Protein AF-0000000070924588 (afdb_homodimer)

Solvent-accessible surface area (backbone atoms only — not comparable to full-atom values): 11922 Å² total; per-residue (Å²): 131,83,70,56,48,66,56,50,22,50,53,30,42,46,58,14,38,54,34,42,48,45,33,59,49,49,54,69,80,45,72,82,54,54,66,68,55,49,30,51,53,20,44,56,41,34,46,60,15,31,66,25,36,40,56,19,46,58,58,25,46,82,84,36,52,70,66,56,52,52,41,50,50,49,53,45,46,51,55,53,42,52,55,44,32,34,72,72,70,65,53,64,78,48,75,45,44,51,52,12,49,52,31,31,49,51,10,41,51,45,46,62,58,59,86,114,131,83,68,55,48,68,57,50,22,50,54,29,41,46,57,15,38,54,34,41,48,45,32,60,49,50,53,69,78,44,72,81,53,55,66,68,56,47,31,51,54,20,43,56,40,34,47,61,15,32,68,27,36,40,56,20,46,58,57,25,47,81,83,37,53,70,66,54,51,52,40,51,50,50,53,45,46,51,54,54,42,52,56,44,32,32,72,71,71,64,51,63,79,48,75,44,43,51,52,13,48,50,30,30,48,50,11,42,50,46,46,62,59,59,84,112

Organism: Rhodobacter capsulatus (strain ATCC BAA-309 / NBRC 16581 / SB1003) (NCBI:txid272942)

InterPro domains:
  IPR007437 Protein of unknown function DUF486 [PF04342] (9-112)
  IPR007437 Protein of unknown function DUF486 [PIRSF021239] (6-114)
  IPR007437 Protein of unknown function DUF486 [PTHR38482] (6-113)
  IPR037185 Multidrug transporter EmrE superfamily [SSF103481] (18-114)

Radius of gyration: 16.89 Å; Cα contacts (8 Å, |Δi|>4): 305; chains: 2; bounding box: 34×48×48 Å

Foldseek 3Di:
DPPDLLVLLLVLLLVLLLLLLCLVCVCVVVVVDDPVVSPVVSVVSNVSSCVRNVVSCVSCDPVDPPVLSVLSSVLSNLVSNQVCCCPRVVDHDDPVSVVVSVVSVVVSCVVPPPPD/DPPDLLVLLLVLLLVLLLLLLCLVCVCVVVVVDDPVVSPVVSVVSNVSSCVRNVVSCVSCDPVDPPVLSVLSSVLSNLVSNQVCCCPRVVDHDDPVSVVVSVVSVVVSCVVPPPPD

Sequence (232 aa):
MTLPAPLVTFLLLTASNVFMTFAWYGHLRFKSAPMLVAIGISWGIAFFEYCLMVPANRIGYGTMSAAQLKVMQEVISLTVFVGFNTWWLGEPPTWRTLGGFALIIAGAALIFSNKGMTLPAPLVTFLLLTASNVFMTFAWYGHLRFKSAPMLVAIGISWGIAFFEYCLMVPANRIGYGTMSAAQLKVMQEVISLTVFVGFNTWWLGEPPTWRTLGGFALIIAGAALIFSNKG

Nearest PDB structures (foldseek):
  7szt-assembly1_B  TM=6.730E-01  e=1.517E-01  Clostridiales bacterium oral taxon 876
  8tgy-assembly1_A  TM=6.942E-01  e=1.178E-01  Clostridia bacterium
  8vxu-assembly1_A  TM=6.688E-01  e=2.275E-01  Clostridia bacterium
  8vxu-assembly2_D  TM=6.762E-01  e=3.588E-01  Clostridia bacterium
  7ssu-assembly1_B  TM=7.045E-01  e=1.272E+00  Escherichia coli K-12

Secondary structure (DSSP, 8-state):
----HHHHHHHHHHHHHHHHHHHHHGGGG-TTS-HHHHHHHHHHHHHHHHHHHHHHHHHHBTTB-HHHHHHHHHHHHHHHHHHHIIIII--PPPHHHHHHHHHHHHHHHHHHGGG-/----HHHHHHHHHHHHHHHHHHHHHGGGG-TTS-HHHHHHHHHHHHHHHHHHHHHHHHHHBTTB-HHHHHHHHHHHHHHHHHHHIIIII--PPPHHHHHHHHH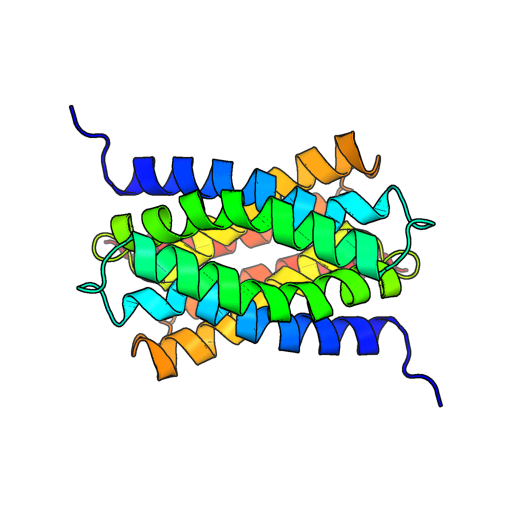HHHHHHHHHGGG-

Structure (mmCIF, N/CA/C/O backbone):
data_AF-0000000070924588-model_v1
#
loop_
_entity.id
_entity.type
_entity.pdbx_description
1 polymer 'DMT family protein'
#
loop_
_atom_site.group_PDB
_atom_site.id
_atom_site.type_symbol
_atom_site.label_atom_id
_atom_site.label_alt_id
_atom_site.label_comp_id
_atom_site.label_asym_id
_atom_site.label_entity_id
_atom_site.label_seq_id
_atom_site.pdbx_PDB_ins_code
_atom_site.Cartn_x
_atom_site.Cartn_y
_atom_site.Cartn_z
_atom_site.occupancy
_atom_site.B_iso_or_equiv
_atom_site.auth_seq_id
_atom_site.auth_comp_id
_atom_site.auth_asym_id
_atom_site.auth_atom_id
_atom_site.pdbx_PDB_model_num
ATOM 1 N N . MET A 1 1 ? 9.953 13.242 26.375 1 48.03 1 MET A N 1
ATOM 2 C CA . MET A 1 1 ? 10.195 13.922 25.109 1 48.03 1 MET A CA 1
ATOM 3 C C . MET A 1 1 ? 9.375 13.289 23.984 1 48.03 1 MET A C 1
ATOM 5 O O . MET A 1 1 ? 9.484 12.086 23.75 1 48.03 1 MET A O 1
ATOM 9 N N . THR A 1 2 ? 8.227 13.891 23.609 1 76.44 2 THR A N 1
ATOM 10 C CA . THR A 1 2 ? 7.277 13.359 22.641 1 76.44 2 THR A CA 1
ATOM 11 C C . THR A 1 2 ? 7.93 13.211 21.266 1 76.44 2 THR A C 1
ATOM 13 O O . THR A 1 2 ? 8.648 14.109 20.812 1 76.44 2 THR A O 1
ATOM 16 N N . LEU A 1 3 ? 8.234 12.047 20.844 1 86.56 3 LEU A N 1
ATOM 17 C CA . LEU A 1 3 ? 8.852 11.773 19.547 1 86.56 3 LEU A CA 1
ATOM 18 C C . LEU A 1 3 ? 8.297 12.703 18.469 1 86.56 3 LEU A C 1
ATOM 20 O O . LEU A 1 3 ? 7.105 13.023 18.484 1 86.56 3 LEU A O 1
ATOM 24 N N . PRO A 1 4 ? 9.312 13.227 17.688 1 92.88 4 PRO A N 1
ATOM 25 C CA . PRO A 1 4 ? 8.812 14.062 16.594 1 92.88 4 PRO A CA 1
ATOM 26 C C . PRO A 1 4 ? 7.77 13.352 15.742 1 92.88 4 PRO A C 1
ATOM 28 O O . PRO A 1 4 ? 7.836 12.125 15.562 1 92.88 4 PRO A O 1
ATOM 31 N N . ALA A 1 5 ? 6.855 14.031 15.234 1 92.88 5 ALA A N 1
ATOM 32 C CA . ALA A 1 5 ? 5.707 13.508 14.508 1 92.88 5 ALA A CA 1
ATOM 33 C C . ALA A 1 5 ? 6.156 12.617 13.352 1 92.88 5 ALA A C 1
ATOM 35 O O . ALA A 1 5 ? 5.617 11.523 13.164 1 92.88 5 ALA A O 1
ATOM 36 N N . PRO A 1 6 ? 7.199 13.031 12.547 1 91.81 6 PRO A N 1
ATOM 37 C CA . PRO A 1 6 ? 7.602 12.172 11.438 1 91.81 6 PRO A CA 1
ATOM 38 C C . PRO A 1 6 ? 8.133 10.812 11.898 1 91.81 6 PRO A C 1
ATOM 40 O O . PRO A 1 6 ? 7.922 9.805 11.227 1 91.81 6 PRO A O 1
ATOM 43 N N . LEU A 1 7 ? 8.75 10.82 12.977 1 93.88 7 LEU A N 1
ATOM 44 C CA . LEU A 1 7 ? 9.289 9.57 13.492 1 93.88 7 LEU A CA 1
ATOM 45 C C . LEU A 1 7 ? 8.172 8.664 14 1 93.88 7 LEU A C 1
ATOM 47 O O . LEU A 1 7 ? 8.172 7.461 13.742 1 93.88 7 LEU A O 1
ATOM 51 N N . VAL A 1 8 ? 7.273 9.219 14.727 1 96.5 8 VAL A N 1
ATOM 52 C CA . VAL A 1 8 ? 6.125 8.453 15.211 1 96.5 8 VAL A CA 1
ATOM 53 C C . VAL A 1 8 ? 5.34 7.895 14.031 1 96.5 8 VAL A C 1
ATOM 55 O O . VAL A 1 8 ? 4.938 6.73 14.039 1 96.5 8 VAL A O 1
ATOM 58 N N . THR A 1 9 ? 5.145 8.719 13.016 1 97.38 9 THR A N 1
ATOM 59 C CA . THR A 1 9 ? 4.441 8.297 11.812 1 97.38 9 THR A CA 1
ATOM 60 C C . THR A 1 9 ? 5.156 7.133 11.141 1 97.38 9 THR A C 1
ATOM 62 O O . THR A 1 9 ? 4.527 6.137 10.781 1 97.38 9 THR A O 1
ATOM 65 N N . PHE A 1 10 ? 6.453 7.262 11.086 1 96.12 10 PHE A N 1
ATOM 66 C CA . PHE A 1 10 ? 7.258 6.227 10.453 1 96.12 10 PHE A CA 1
ATOM 67 C C . PHE A 1 10 ? 7.113 4.902 11.195 1 96.12 10 PHE A C 1
ATOM 69 O O . PHE A 1 10 ? 6.926 3.854 10.578 1 96.12 10 PHE A O 1
ATOM 76 N N . LEU A 1 11 ? 7.18 4.969 12.43 1 97.81 11 LEU A N 1
ATOM 77 C CA . LEU A 1 11 ? 7.125 3.762 13.25 1 97.81 11 LEU A CA 1
ATOM 78 C C . LEU A 1 11 ? 5.738 3.125 13.188 1 97.81 11 LEU A C 1
ATOM 80 O O . LEU A 1 11 ? 5.617 1.907 13.039 1 97.81 11 LEU A O 1
ATOM 84 N N . LEU A 1 12 ? 4.695 3.938 13.25 1 98.5 12 LEU A N 1
ATOM 85 C CA . LEU A 1 12 ? 3.326 3.432 13.172 1 98.5 12 LEU A CA 1
ATOM 86 C C . LEU A 1 12 ? 3.039 2.84 11.797 1 98.5 12 LEU A C 1
ATOM 88 O O . LEU A 1 12 ? 2.428 1.775 11.695 1 98.5 12 LEU A O 1
ATOM 92 N N . LEU A 1 13 ? 3.498 3.502 10.75 1 98.12 13 LEU A N 1
ATOM 93 C CA . LEU A 1 13 ? 3.289 2.998 9.398 1 98.12 13 LEU A CA 1
ATOM 94 C C . LEU A 1 13 ? 4.023 1.677 9.188 1 98.12 13 LEU A C 1
ATOM 96 O O . LEU A 1 13 ? 3.52 0.784 8.508 1 98.12 13 LEU A O 1
ATOM 100 N N . THR A 1 14 ? 5.195 1.597 9.789 1 97.94 14 THR A N 1
ATOM 101 C CA . THR A 1 14 ? 5.961 0.362 9.656 1 97.94 14 THR A CA 1
ATOM 102 C C . THR A 1 14 ? 5.227 -0.803 10.32 1 97.94 14 THR A C 1
ATOM 104 O O . THR A 1 14 ? 5.043 -1.855 9.703 1 97.94 14 THR A O 1
ATOM 107 N N . ALA A 1 15 ? 4.836 -0.582 11.547 1 98.5 15 ALA A N 1
ATOM 108 C CA . ALA A 1 15 ? 4.094 -1.623 12.25 1 98.5 15 ALA A CA 1
ATOM 109 C C . ALA A 1 15 ? 2.795 -1.956 11.516 1 98.5 15 ALA A C 1
ATOM 111 O O . ALA A 1 15 ? 2.439 -3.129 11.375 1 98.5 15 ALA A O 1
ATOM 112 N N . SER A 1 16 ? 2.062 -0.926 11.023 1 98.75 16 SER A N 1
ATOM 113 C CA . SER A 1 16 ? 0.827 -1.108 10.273 1 98.75 16 SER A CA 1
ATOM 114 C C . SER A 1 16 ? 1.068 -1.921 9.008 1 98.75 16 SER A C 1
ATOM 116 O O . SER A 1 16 ? 0.254 -2.771 8.641 1 98.75 16 SER A O 1
ATOM 118 N N . ASN A 1 17 ? 2.166 -1.667 8.398 1 98.5 17 ASN A N 1
ATOM 119 C CA . ASN A 1 17 ? 2.477 -2.318 7.129 1 98.5 17 ASN A CA 1
ATOM 120 C C . ASN A 1 17 ? 2.748 -3.809 7.316 1 98.5 17 ASN A C 1
ATOM 122 O O . ASN A 1 17 ? 2.479 -4.609 6.422 1 98.5 17 ASN A O 1
ATOM 126 N N . VAL A 1 18 ? 3.305 -4.18 8.43 1 98.31 18 VAL A N 1
ATOM 127 C CA . VAL A 1 18 ? 3.5 -5.598 8.711 1 98.31 18 VAL A CA 1
ATOM 128 C C . VAL A 1 18 ? 2.154 -6.316 8.703 1 98.31 18 VAL A C 1
ATOM 130 O O . VAL A 1 18 ? 1.998 -7.344 8.039 1 98.31 18 VAL A O 1
ATOM 133 N N . PHE A 1 19 ? 1.162 -5.773 9.367 1 98.56 19 PHE A N 1
ATOM 134 C CA . PHE A 1 19 ? -0.179 -6.344 9.367 1 98.56 19 PHE A CA 1
ATOM 135 C C . PHE A 1 19 ? -0.775 -6.328 7.965 1 98.56 19 PHE A C 1
ATOM 137 O O . PHE A 1 19 ? -1.403 -7.305 7.539 1 98.56 19 PHE A O 1
ATOM 144 N N . MET A 1 20 ? -0.552 -5.223 7.25 1 98.5 20 MET A N 1
ATOM 145 C CA . MET A 1 20 ? -1.082 -5.09 5.898 1 98.5 20 MET A CA 1
ATOM 146 C C . MET A 1 20 ? -0.523 -6.172 4.984 1 98.5 20 MET A C 1
ATOM 148 O O . MET A 1 20 ? -1.267 -6.789 4.219 1 98.5 20 MET A O 1
ATOM 152 N N . THR A 1 21 ? 0.747 -6.379 5.098 1 98.19 21 THR A N 1
ATOM 153 C CA . THR A 1 21 ? 1.409 -7.34 4.219 1 98.19 21 THR A CA 1
ATOM 154 C C . THR A 1 21 ? 0.908 -8.75 4.488 1 98.19 21 THR A C 1
ATOM 156 O O . THR A 1 21 ? 0.617 -9.5 3.555 1 98.19 21 THR A O 1
ATOM 159 N N . PHE A 1 22 ? 0.757 -9.078 5.762 1 98.12 22 PHE A N 1
ATOM 160 C CA . PHE A 1 22 ? 0.225 -10.398 6.086 1 98.12 22 PHE A CA 1
ATOM 161 C C . PHE A 1 22 ? -1.229 -10.516 5.645 1 98.12 22 PHE A C 1
ATOM 163 O O . PHE A 1 22 ? -1.658 -11.578 5.195 1 98.12 22 PHE A O 1
ATOM 170 N N . ALA A 1 23 ? -1.924 -9.461 5.758 1 98.19 23 ALA A N 1
ATOM 171 C CA . ALA A 1 23 ? -3.324 -9.484 5.34 1 98.19 23 ALA A CA 1
ATOM 172 C C . ALA A 1 23 ? -3.443 -9.633 3.828 1 98.19 23 ALA A C 1
ATOM 174 O O . ALA A 1 23 ? -4.328 -10.336 3.334 1 98.19 23 ALA A O 1
ATOM 175 N N . TRP A 1 24 ? -2.584 -8.961 3.092 1 98 24 TRP A N 1
ATOM 176 C CA . TRP A 1 24 ? -2.662 -8.945 1.635 1 98 24 TRP A CA 1
ATOM 177 C C . TRP A 1 24 ? -2.096 -10.227 1.044 1 98 24 TRP A C 1
ATOM 179 O O . TRP A 1 24 ? -2.605 -10.734 0.041 1 98 24 TRP A O 1
ATOM 189 N N . TYR A 1 25 ? -1.071 -10.789 1.692 1 97.12 25 TYR A N 1
ATOM 190 C CA . TYR A 1 25 ? -0.305 -11.797 0.969 1 97.12 25 TYR A CA 1
ATOM 191 C C . TYR A 1 25 ? -0.149 -13.062 1.802 1 97.12 25 TYR A C 1
ATOM 193 O O . TYR A 1 25 ? 0.255 -14.109 1.284 1 97.12 25 TYR A O 1
ATOM 201 N N . GLY A 1 26 ? -0.425 -13.016 3.062 1 96.5 26 GLY A N 1
ATOM 202 C CA . GLY A 1 26 ? -0.194 -14.148 3.936 1 96.5 26 GLY A CA 1
ATOM 203 C C . GLY A 1 26 ? -0.935 -15.398 3.498 1 96.5 26 GLY A C 1
ATOM 204 O O . GLY A 1 26 ? -0.411 -16.516 3.611 1 96.5 26 GLY A O 1
ATOM 205 N N . HIS A 1 27 ? -2.102 -15.242 2.945 1 96.06 27 HIS A N 1
ATOM 206 C CA . HIS A 1 27 ? -2.961 -16.359 2.551 1 96.06 27 HIS A CA 1
ATOM 207 C C . HIS A 1 27 ? -2.42 -17.047 1.31 1 96.06 27 HIS A C 1
ATOM 209 O O . HIS A 1 27 ? -2.865 -18.156 0.968 1 96.06 27 HIS A O 1
ATOM 215 N N . LEU A 1 28 ? -1.454 -16.5 0.63 1 95.12 28 LEU A N 1
ATOM 216 C CA . LEU A 1 28 ? -0.904 -17.094 -0.579 1 95.12 28 LEU A CA 1
ATOM 217 C C . LEU A 1 28 ? -0.125 -18.375 -0.248 1 95.12 28 LEU A C 1
ATOM 219 O O . LEU A 1 28 ? 0.131 -19.188 -1.129 1 95.12 28 LEU A O 1
ATOM 223 N N . ARG A 1 29 ? 0.199 -18.453 1.004 1 93.75 29 ARG A N 1
ATOM 224 C CA . ARG A 1 29 ? 0.858 -19.672 1.441 1 93.75 29 ARG A CA 1
ATOM 225 C C . ARG A 1 29 ? -0.15 -20.812 1.613 1 93.75 29 ARG A C 1
ATOM 227 O O . ARG A 1 29 ? 0.228 -21.984 1.67 1 93.75 29 ARG A O 1
ATOM 234 N N . PHE A 1 30 ? -1.409 -20.5 1.76 1 91.69 30 PHE A N 1
ATOM 235 C CA . PHE A 1 30 ? -2.484 -21.453 1.962 1 91.69 30 PHE A CA 1
ATOM 236 C C . PHE A 1 30 ? -3.5 -21.375 0.828 1 91.69 30 PHE A C 1
ATOM 238 O O . PHE A 1 30 ? -4.684 -21.141 1.064 1 91.69 30 PHE A O 1
ATOM 245 N N . LYS A 1 31 ? -3.113 -21.734 -0.279 1 85.5 31 LYS A N 1
ATOM 246 C CA . LYS A 1 31 ? -3.902 -21.547 -1.494 1 85.5 31 LYS A CA 1
ATOM 247 C C . LYS A 1 31 ? -5.148 -22.438 -1.477 1 85.5 31 LYS A C 1
ATOM 249 O O . LYS A 1 31 ? -6.129 -22.141 -2.164 1 85.5 31 LYS A O 1
ATOM 254 N N . SER A 1 32 ? -5.098 -23.406 -0.674 1 91.5 32 SER A N 1
ATOM 255 C CA . SER A 1 32 ? -6.23 -24.312 -0.638 1 91.5 32 SER A CA 1
ATOM 256 C C . SER A 1 32 ? -7.332 -23.797 0.281 1 91.5 32 SER A C 1
ATOM 258 O O . SER A 1 32 ? -8.461 -24.297 0.245 1 91.5 32 SER A O 1
ATOM 260 N N . ALA A 1 33 ? -6.988 -22.844 1.096 1 93.31 33 ALA A N 1
ATOM 261 C CA . ALA A 1 33 ? -8 -22.266 1.982 1 93.31 33 ALA A CA 1
ATOM 262 C C . ALA A 1 33 ? -9.117 -21.594 1.186 1 93.31 33 ALA A C 1
ATOM 264 O O . ALA A 1 33 ? -8.852 -20.938 0.184 1 93.31 33 ALA A O 1
ATOM 265 N N . PRO A 1 34 ? -10.297 -21.828 1.666 1 97.19 34 PRO A N 1
ATOM 266 C CA . PRO A 1 34 ? -11.414 -21.203 0.957 1 97.19 34 PRO A CA 1
ATOM 267 C C . PRO A 1 34 ? -11.281 -19.688 0.865 1 97.19 34 PRO A C 1
ATOM 269 O O . PRO A 1 34 ? -10.812 -19.047 1.811 1 97.19 34 PRO A O 1
ATOM 272 N N . MET A 1 35 ? -11.68 -19.156 -0.213 1 97.25 35 MET A N 1
ATOM 273 C CA . MET A 1 35 ? -11.547 -17.734 -0.513 1 97.25 35 MET A CA 1
ATOM 274 C C . MET A 1 35 ? -12.203 -16.891 0.572 1 97.25 35 MET A C 1
ATOM 276 O O . MET A 1 35 ? -11.625 -15.906 1.039 1 97.25 35 MET A O 1
ATOM 280 N N . LEU A 1 36 ? -13.398 -17.297 1.036 1 97.44 36 LEU A N 1
ATOM 281 C CA . LEU A 1 36 ? -14.141 -16.531 2.023 1 97.44 36 LEU A CA 1
ATOM 282 C C . LEU A 1 36 ? -13.406 -16.5 3.359 1 97.44 36 LEU A C 1
ATOM 284 O O . LEU A 1 36 ? -13.453 -15.484 4.07 1 97.44 36 LEU A O 1
ATOM 288 N N . VAL A 1 37 ? -12.766 -17.578 3.652 1 97.62 37 VAL A N 1
ATOM 289 C CA . VAL A 1 37 ? -11.984 -17.641 4.883 1 97.62 37 VAL A CA 1
ATOM 290 C C . VAL A 1 37 ? -10.773 -16.719 4.781 1 97.62 37 VAL A C 1
ATOM 292 O O . VAL A 1 37 ? -10.461 -15.984 5.723 1 97.62 37 VAL A O 1
ATOM 295 N N . ALA A 1 38 ? -10.148 -16.734 3.639 1 97.69 38 ALA A N 1
ATOM 296 C CA . ALA A 1 38 ? -9 -15.867 3.42 1 97.69 38 ALA A CA 1
ATOM 297 C C . ALA A 1 38 ? -9.398 -14.398 3.523 1 97.69 38 ALA A C 1
ATOM 299 O O . ALA A 1 38 ? -8.695 -13.602 4.148 1 97.69 38 ALA A O 1
ATOM 300 N N . ILE A 1 39 ? -10.5 -14.102 2.947 1 98.38 39 ILE A N 1
ATOM 301 C CA . ILE A 1 39 ? -10.992 -12.727 2.986 1 98.38 39 ILE A CA 1
ATOM 302 C C . ILE A 1 39 ? -11.297 -12.328 4.426 1 98.38 39 ILE A C 1
ATOM 304 O O . ILE A 1 39 ? -10.883 -11.258 4.883 1 98.38 39 ILE A O 1
ATOM 308 N N . GLY A 1 40 ? -12.008 -13.195 5.148 1 98.31 40 GLY A N 1
ATOM 309 C CA . GLY A 1 40 ? -12.367 -12.914 6.531 1 98.31 40 GLY A CA 1
ATOM 310 C C . GLY A 1 40 ? -11.156 -12.734 7.434 1 98.31 40 GLY 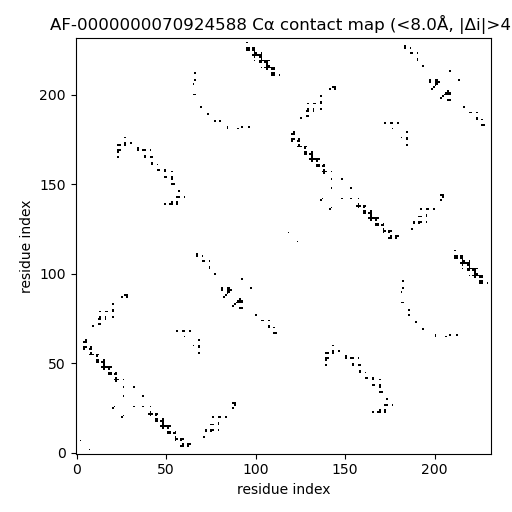A C 1
ATOM 311 O O . GLY A 1 40 ? -11.094 -11.789 8.219 1 98.31 40 GLY A O 1
ATOM 312 N N . ILE A 1 41 ? -10.227 -13.641 7.348 1 97.94 41 ILE A N 1
ATOM 313 C CA . ILE A 1 41 ? -9.023 -13.57 8.172 1 97.94 41 ILE A CA 1
ATOM 314 C C . ILE A 1 41 ? -8.227 -12.32 7.812 1 97.94 41 ILE A C 1
ATOM 316 O O . ILE A 1 41 ? -7.758 -11.602 8.695 1 97.94 41 ILE A O 1
ATOM 320 N N . SER A 1 42 ? -8.102 -12.031 6.52 1 98.62 42 SER A N 1
ATOM 321 C CA . SER A 1 42 ? -7.367 -10.852 6.062 1 98.62 42 SER A CA 1
ATOM 322 C C . SER A 1 42 ? -8.008 -9.57 6.574 1 98.62 42 SER A C 1
ATOM 324 O O . SER A 1 42 ? -7.312 -8.688 7.09 1 98.62 42 SER A O 1
ATOM 326 N N . TRP A 1 43 ? -9.273 -9.531 6.465 1 98.44 43 TRP A N 1
ATOM 327 C CA . TRP A 1 43 ? -9.992 -8.359 6.953 1 98.44 43 TRP A CA 1
ATOM 328 C C . TRP A 1 43 ? -9.867 -8.234 8.469 1 98.44 43 TRP A C 1
ATOM 330 O O . TRP A 1 43 ? -9.766 -7.129 9 1 98.44 43 TRP A O 1
ATOM 340 N N . GLY A 1 44 ? -9.914 -9.414 9.148 1 98.5 44 GLY A N 1
ATOM 341 C CA . GLY A 1 44 ? -9.688 -9.391 10.586 1 98.5 44 GLY A CA 1
ATOM 342 C C . GLY A 1 44 ? -8.328 -8.836 10.961 1 98.5 44 GLY A C 1
ATOM 343 O O . GLY A 1 44 ? -8.219 -8 11.867 1 98.5 44 GLY A O 1
ATOM 344 N N . ILE A 1 45 ? -7.309 -9.227 10.258 1 98.5 45 ILE A N 1
ATOM 345 C CA . ILE A 1 45 ? -5.949 -8.75 10.484 1 98.5 45 ILE A CA 1
ATOM 346 C C . ILE A 1 45 ? -5.867 -7.254 10.18 1 98.5 45 ILE A C 1
ATOM 348 O O . ILE A 1 45 ? -5.156 -6.512 10.859 1 98.5 45 ILE A O 1
ATOM 352 N N . ALA A 1 46 ? -6.633 -6.82 9.211 1 98.25 46 ALA A N 1
ATOM 353 C CA . ALA A 1 46 ? -6.613 -5.426 8.773 1 98.25 46 ALA A CA 1
ATOM 354 C C . ALA A 1 46 ? -7.102 -4.496 9.883 1 98.25 46 ALA A C 1
ATOM 356 O O . ALA A 1 46 ? -6.824 -3.295 9.859 1 98.25 46 ALA A O 1
ATOM 357 N N . PHE A 1 47 ? -7.867 -5.059 10.852 1 98.75 47 PHE A N 1
ATOM 358 C CA . PHE A 1 47 ? -8.305 -4.23 11.969 1 98.75 47 PHE A CA 1
ATOM 359 C C . PHE A 1 47 ? -7.105 -3.635 12.695 1 98.75 47 PHE A C 1
ATOM 361 O O . PHE A 1 47 ? -7.078 -2.436 12.984 1 98.75 47 PHE A O 1
ATOM 368 N N . PHE A 1 48 ? -6.148 -4.414 12.984 1 98.56 48 PHE A N 1
ATOM 369 C CA . PHE A 1 48 ? -4.949 -3.961 13.68 1 98.56 48 PHE A CA 1
ATOM 370 C C . PHE A 1 48 ? -4.133 -3.027 12.797 1 98.56 48 PHE A C 1
ATOM 372 O O . PHE A 1 48 ? -3.514 -2.08 13.289 1 98.56 48 PHE A O 1
ATOM 379 N N . GLU A 1 49 ? -4.082 -3.305 11.508 1 98.56 49 GLU A N 1
ATOM 380 C CA . GLU A 1 49 ? -3.455 -2.398 10.547 1 98.56 49 GLU A CA 1
ATOM 381 C C . GLU A 1 49 ? -4.035 -0.992 10.656 1 98.56 49 GLU A C 1
ATOM 383 O O . GLU A 1 49 ? -3.291 -0.016 10.781 1 98.56 49 GLU A O 1
ATOM 388 N N . TYR A 1 50 ? -5.367 -0.948 10.688 1 98.44 50 TYR A N 1
ATOM 389 C CA . TYR A 1 50 ? -6.027 0.35 10.602 1 98.44 50 TYR A CA 1
ATOM 390 C C . TYR A 1 50 ? -5.992 1.07 11.945 1 98.44 50 TYR A C 1
ATOM 392 O O . TYR A 1 50 ? -6.039 2.301 12 1 98.44 50 TYR A O 1
ATOM 400 N N . CYS A 1 51 ? -5.895 0.339 13.078 1 98.69 51 CYS A N 1
ATOM 401 C CA . CYS A 1 51 ? -5.672 0.947 14.383 1 98.69 51 CYS A CA 1
ATOM 402 C C . CYS A 1 51 ? -4.352 1.707 14.414 1 98.69 51 CYS A C 1
ATOM 404 O O . CYS A 1 51 ? -4.18 2.623 15.219 1 98.69 51 CYS A O 1
ATOM 406 N N . LEU A 1 52 ? -3.438 1.373 13.508 1 98.75 52 LEU A N 1
ATOM 407 C CA . LEU A 1 52 ? -2.127 2.014 13.469 1 98.75 52 LEU A CA 1
ATOM 408 C C . LEU A 1 52 ? -2.029 2.977 12.289 1 98.75 52 LEU A C 1
ATOM 410 O O . LEU A 1 52 ? -1.487 4.074 12.422 1 98.75 52 LEU A O 1
ATOM 414 N N . MET A 1 53 ? -2.621 2.594 11.156 1 98.44 53 MET A N 1
ATOM 415 C CA . MET A 1 53 ? -2.533 3.34 9.906 1 98.44 53 MET A CA 1
ATOM 416 C C . MET A 1 53 ? -3.242 4.684 10.023 1 98.44 53 MET A C 1
ATOM 418 O O . MET A 1 53 ? -2.707 5.711 9.602 1 98.44 53 MET A O 1
ATOM 422 N N . VAL A 1 54 ? -4.402 4.691 10.609 1 98.19 54 VAL A N 1
ATOM 423 C CA . VAL A 1 54 ? -5.219 5.898 10.68 1 98.19 54 VAL A CA 1
ATOM 424 C C . VAL A 1 54 ? -4.535 6.93 11.578 1 98.19 54 VAL A C 1
ATOM 426 O O . VAL A 1 54 ? -4.316 8.07 11.164 1 98.19 54 VAL A O 1
ATOM 429 N N . PRO A 1 55 ? -4.148 6.531 12.812 1 97.88 55 PRO A N 1
ATOM 430 C CA . PRO A 1 55 ? -3.424 7.516 13.625 1 97.88 55 PRO A CA 1
ATOM 431 C C . PRO A 1 55 ? -2.115 7.965 12.977 1 97.88 55 PRO A C 1
ATOM 433 O O . PRO A 1 55 ? -1.717 9.125 13.117 1 97.88 55 PRO A O 1
ATOM 436 N N . ALA A 1 56 ? -1.385 7.102 12.297 1 97.81 56 ALA A N 1
ATOM 437 C CA . ALA A 1 56 ? -0.135 7.461 11.633 1 97.81 56 ALA A CA 1
ATOM 438 C C . ALA A 1 56 ? -0.352 8.586 10.633 1 97.81 56 ALA A C 1
ATOM 440 O O . ALA A 1 56 ? 0.374 9.586 10.641 1 97.81 56 ALA A O 1
ATOM 441 N N . ASN A 1 57 ? -1.385 8.477 9.859 1 97.75 57 ASN A N 1
ATOM 442 C CA . ASN A 1 57 ? -1.655 9.461 8.812 1 97.75 57 ASN A CA 1
ATOM 443 C C . ASN A 1 57 ? -2.156 10.773 9.406 1 97.75 57 ASN A C 1
ATOM 445 O O . ASN A 1 57 ? -1.835 11.852 8.898 1 97.75 57 ASN A O 1
ATOM 449 N N . ARG A 1 58 ? -2.871 10.672 10.438 1 96.94 58 ARG A N 1
ATOM 450 C CA . ARG A 1 58 ? -3.371 11.898 11.062 1 96.94 58 ARG A CA 1
ATOM 451 C C . ARG A 1 58 ? -2.25 12.648 11.773 1 96.94 58 ARG A C 1
ATOM 453 O O . ARG A 1 58 ? -2.201 13.875 11.734 1 96.94 58 ARG A O 1
ATOM 460 N N . ILE A 1 59 ? -1.413 11.906 12.414 1 95.94 59 ILE A N 1
ATOM 461 C CA . ILE A 1 59 ? -0.291 12.531 13.109 1 95.94 59 ILE A CA 1
ATOM 462 C C . ILE A 1 59 ? 0.673 13.133 12.094 1 95.94 59 ILE A C 1
ATOM 464 O O . ILE A 1 59 ? 1.191 14.234 12.305 1 95.94 59 ILE A O 1
ATOM 468 N N . GLY A 1 60 ? 0.895 12.492 11.055 1 95.25 60 GLY A N 1
ATOM 469 C CA . GLY A 1 60 ? 1.858 12.93 10.055 1 95.25 60 GLY A CA 1
ATOM 470 C C . GLY A 1 60 ? 1.339 14.055 9.18 1 95.25 60 GLY A C 1
ATOM 471 O O . GLY A 1 60 ? 2.115 14.883 8.695 1 95.25 60 GLY A O 1
ATOM 472 N N . TYR A 1 61 ? 0.055 13.938 8.977 1 94.69 61 TYR A N 1
ATOM 473 C CA . TYR A 1 61 ? -0.537 14.914 8.07 1 94.69 61 TYR A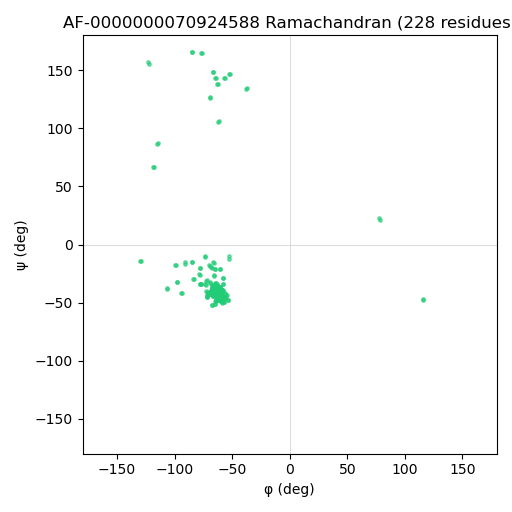 CA 1
ATOM 474 C C . TYR A 1 61 ? -0.543 16.312 8.695 1 94.69 61 TYR A C 1
ATOM 476 O O . TYR A 1 61 ? -1.02 16.484 9.82 1 94.69 61 TYR A O 1
ATOM 484 N N . GLY A 1 62 ? -0.022 17.359 8.094 1 88.75 62 GLY A N 1
ATOM 485 C CA . GLY A 1 62 ? 0.197 18.688 8.625 1 88.75 62 GLY A CA 1
ATOM 486 C C . GLY A 1 62 ? 1.664 19.062 8.695 1 88.75 62 GLY A C 1
ATOM 487 O O . GLY A 1 62 ? 2.043 20.172 8.32 1 88.75 62 GLY A O 1
ATOM 488 N N . THR A 1 63 ? 2.396 18.047 9.242 1 91.19 63 THR A N 1
ATOM 489 C CA . THR A 1 63 ? 3.842 18.25 9.219 1 91.19 63 THR A CA 1
ATOM 490 C C . THR A 1 63 ? 4.426 17.828 7.871 1 91.19 63 THR A C 1
ATOM 492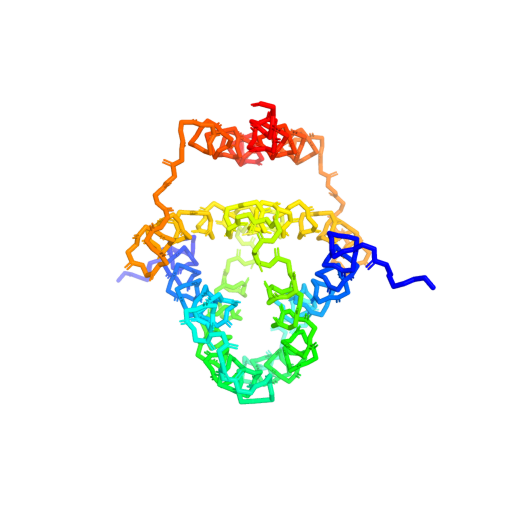 O O . THR A 1 63 ? 5.449 18.359 7.445 1 91.19 63 THR A O 1
ATOM 495 N N . MET A 1 64 ? 3.73 16.875 7.32 1 90.19 64 MET A N 1
ATOM 496 C CA . MET A 1 64 ? 4.039 16.406 5.973 1 90.19 64 MET A CA 1
ATOM 497 C C . MET A 1 64 ? 2.822 16.531 5.062 1 90.19 64 MET A C 1
ATOM 499 O O . MET A 1 64 ? 1.685 16.547 5.535 1 90.19 64 MET A O 1
ATOM 503 N N . SER A 1 65 ? 3.156 16.594 3.838 1 89.81 65 SER A N 1
ATOM 504 C CA . SER A 1 65 ? 2.064 16.547 2.873 1 89.81 65 SER A CA 1
ATOM 505 C C . SER A 1 65 ? 1.538 15.133 2.705 1 89.81 65 SER A C 1
ATOM 507 O O . SER A 1 65 ? 2.193 14.172 3.111 1 89.81 65 SER A O 1
ATOM 509 N N . ALA A 1 66 ? 0.371 14.992 2.109 1 90.75 66 ALA A N 1
ATOM 510 C CA . ALA A 1 66 ? -0.184 13.672 1.819 1 90.75 66 ALA A CA 1
ATOM 511 C C . ALA A 1 66 ? 0.731 12.883 0.886 1 90.75 66 ALA A C 1
ATOM 513 O O . ALA A 1 66 ? 0.889 11.672 1.038 1 90.75 66 ALA A O 1
ATOM 514 N N . ALA A 1 67 ? 1.272 13.562 -0.033 1 87 67 ALA A N 1
ATOM 515 C CA . ALA A 1 67 ? 2.182 12.93 -0.981 1 87 67 ALA A CA 1
ATOM 516 C C . ALA A 1 67 ? 3.406 12.359 -0.269 1 87 67 ALA A C 1
ATOM 518 O O . ALA A 1 67 ? 3.85 11.25 -0.57 1 87 67 ALA A O 1
ATOM 519 N N . GLN A 1 68 ? 3.934 13.094 0.624 1 87.06 68 GLN A N 1
ATOM 520 C CA . GLN A 1 68 ? 5.082 12.633 1.394 1 87.06 68 GLN A CA 1
ATOM 521 C C . GLN A 1 68 ? 4.727 11.414 2.238 1 87.06 68 GLN A C 1
ATOM 523 O O . GLN A 1 68 ? 5.52 10.469 2.348 1 87.06 68 GLN A O 1
ATOM 528 N N . LEU A 1 69 ? 3.561 11.461 2.828 1 91.44 69 LEU A N 1
ATOM 529 C CA . LEU A 1 69 ? 3.08 10.312 3.596 1 91.44 69 LEU A CA 1
ATOM 530 C C . LEU A 1 69 ? 2.965 9.078 2.711 1 91.44 69 LEU A C 1
ATOM 532 O O . LEU A 1 69 ? 3.387 7.988 3.105 1 91.44 69 LEU A O 1
ATOM 536 N N . LYS A 1 70 ? 2.41 9.258 1.542 1 90.62 70 LYS A N 1
ATOM 537 C CA . LYS A 1 70 ? 2.213 8.148 0.606 1 90.62 70 LYS A CA 1
ATOM 538 C C . LYS A 1 70 ? 3.549 7.555 0.174 1 90.62 70 LYS A C 1
ATOM 540 O O . LYS A 1 70 ? 3.691 6.332 0.097 1 90.62 70 LYS A O 1
ATOM 545 N N . VAL A 1 71 ? 4.457 8.375 -0.082 1 86.62 71 VAL A N 1
ATOM 546 C CA . VAL A 1 71 ? 5.766 7.902 -0.53 1 86.62 71 VAL A CA 1
ATOM 547 C C . VAL A 1 71 ? 6.465 7.16 0.606 1 86.62 71 VAL A C 1
ATOM 549 O O . VAL A 1 71 ? 7.086 6.117 0.386 1 86.62 71 VAL A O 1
ATOM 552 N N . MET A 1 72 ? 6.363 7.73 1.782 1 88.81 72 MET A N 1
ATOM 553 C CA . MET A 1 72 ? 6.906 7.031 2.943 1 88.81 72 MET A CA 1
ATOM 554 C C . MET A 1 72 ? 6.289 5.645 3.082 1 88.81 72 MET A C 1
ATOM 556 O O . MET A 1 72 ? 7.004 4.664 3.291 1 88.81 72 MET A O 1
ATOM 560 N N . GLN A 1 73 ? 5.012 5.609 2.955 1 92.19 73 GLN A N 1
ATOM 561 C CA . GLN A 1 73 ? 4.281 4.348 3.021 1 92.19 73 GLN A CA 1
ATOM 562 C C . GLN A 1 73 ? 4.773 3.373 1.958 1 92.19 73 GLN A C 1
ATOM 564 O O . GLN A 1 73 ? 4.914 2.176 2.223 1 92.19 73 GLN A O 1
ATOM 569 N N . GLU A 1 74 ? 5.078 3.816 0.76 1 87.62 74 GLU A N 1
ATOM 570 C CA . GLU A 1 74 ? 5.535 2.963 -0.333 1 87.62 74 GLU A CA 1
ATOM 571 C C . GLU A 1 74 ? 6.906 2.369 -0.033 1 87.62 74 GLU A C 1
ATOM 573 O O . GLU A 1 74 ? 7.148 1.187 -0.289 1 87.62 74 GLU A O 1
ATOM 578 N N . VAL A 1 75 ? 7.746 3.186 0.449 1 87 75 VAL A N 1
ATOM 579 C CA . VAL A 1 75 ? 9.086 2.725 0.785 1 87 75 VAL A CA 1
ATOM 580 C C . VAL A 1 75 ? 9.016 1.673 1.888 1 87 75 VAL A C 1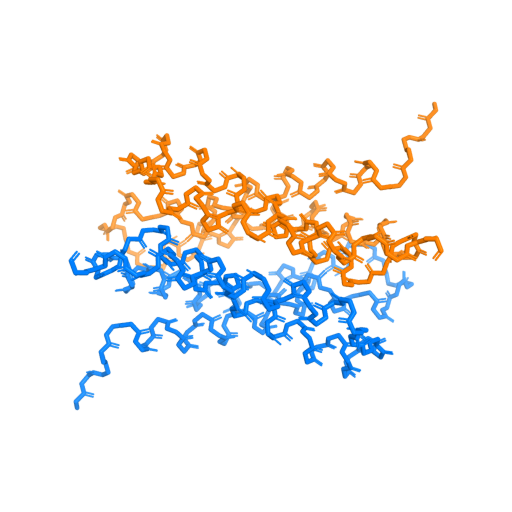
ATOM 582 O O . VAL A 1 75 ? 9.656 0.622 1.796 1 87 75 VAL A O 1
ATOM 585 N N . ILE A 1 76 ? 8.266 1.955 2.846 1 92.25 76 ILE A N 1
ATOM 586 C CA . ILE A 1 76 ? 8.086 1.022 3.953 1 92.25 76 ILE A CA 1
ATOM 587 C C . ILE A 1 76 ? 7.469 -0.276 3.439 1 92.25 76 ILE A C 1
ATOM 589 O O . ILE A 1 76 ? 7.941 -1.367 3.77 1 92.25 76 ILE A O 1
ATOM 593 N N . SER A 1 77 ? 6.438 -0.083 2.654 1 94.38 77 SER A N 1
ATOM 594 C CA . SER A 1 77 ? 5.715 -1.244 2.145 1 94.38 77 SER A CA 1
ATOM 595 C C . SER A 1 77 ? 6.633 -2.158 1.342 1 94.38 77 SER A C 1
ATOM 597 O O . SER A 1 77 ? 6.562 -3.383 1.467 1 94.38 77 SER A O 1
ATOM 599 N N . LEU A 1 78 ? 7.5 -1.612 0.571 1 88.81 78 LEU A N 1
ATOM 600 C CA . LEU A 1 78 ? 8.43 -2.41 -0.224 1 88.81 78 LEU A CA 1
ATOM 601 C C . LEU A 1 78 ? 9.445 -3.107 0.668 1 88.81 78 LEU A C 1
ATOM 603 O O . LEU A 1 78 ? 9.758 -4.281 0.462 1 88.81 78 LEU A O 1
ATOM 607 N N . THR A 1 79 ? 9.938 -2.416 1.616 1 90 79 THR A N 1
ATOM 608 C CA . THR A 1 79 ? 10.938 -2.971 2.525 1 90 79 THR A CA 1
ATOM 609 C C . THR A 1 79 ? 10.352 -4.125 3.33 1 90 79 THR A C 1
ATOM 611 O O . THR A 1 79 ? 10.945 -5.203 3.406 1 90 79 THR A O 1
ATOM 614 N N . VAL A 1 80 ? 9.219 -3.879 3.881 1 94.75 80 VAL A N 1
ATOM 615 C CA . VAL A 1 80 ? 8.555 -4.91 4.664 1 94.75 80 VAL A CA 1
ATOM 616 C C . VAL A 1 80 ? 8.219 -6.105 3.771 1 94.75 80 VAL A C 1
ATOM 618 O O . VAL A 1 80 ? 8.367 -7.258 4.184 1 94.75 80 VAL A O 1
ATOM 621 N N . PHE A 1 81 ? 7.875 -5.836 2.564 1 94.31 81 PHE A N 1
ATOM 622 C CA . PHE A 1 81 ? 7.508 -6.891 1.628 1 94.31 81 PHE A CA 1
ATOM 623 C C . PHE A 1 81 ? 8.703 -7.777 1.313 1 94.31 81 PHE A C 1
ATOM 625 O O . PHE A 1 81 ? 8.562 -8.992 1.189 1 94.31 81 PHE A O 1
ATOM 632 N N . VAL A 1 82 ? 9.828 -7.215 1.103 1 90.88 82 VAL A N 1
ATOM 633 C CA . VAL A 1 82 ? 11.023 -7.992 0.787 1 90.88 82 VAL A CA 1
ATOM 634 C C . VAL A 1 82 ? 11.289 -9.008 1.898 1 90.88 82 VAL A C 1
ATOM 636 O O . VAL A 1 82 ? 11.562 -10.18 1.627 1 90.88 82 VAL A O 1
ATOM 639 N N . GLY A 1 83 ? 11.297 -8.602 3.148 1 93.44 83 GLY A N 1
ATOM 640 C CA . GLY A 1 83 ? 11.461 -9.516 4.266 1 93.44 83 GLY A CA 1
ATOM 641 C C . GLY A 1 83 ? 10.391 -10.594 4.316 1 93.44 83 GLY A C 1
ATOM 642 O O . GLY A 1 83 ? 10.703 -11.773 4.457 1 93.44 83 GLY A O 1
ATOM 643 N N . PHE A 1 84 ? 9.156 -10.148 4.184 1 95.94 84 PHE A N 1
ATOM 644 C CA . PHE A 1 84 ? 8.016 -11.062 4.191 1 95.94 84 PHE A CA 1
ATOM 645 C C . PHE A 1 84 ? 8.141 -12.094 3.076 1 95.94 84 PHE A C 1
ATOM 647 O O . PHE A 1 84 ? 7.965 -13.289 3.307 1 95.94 84 PHE A O 1
ATOM 654 N N . ASN A 1 85 ? 8.398 -11.516 1.9 1 93.06 85 ASN A N 1
ATOM 655 C CA . ASN A 1 85 ? 8.484 -12.375 0.723 1 93.06 85 ASN A CA 1
ATOM 656 C C . ASN A 1 85 ? 9.586 -13.414 0.872 1 93.06 85 ASN A C 1
ATOM 658 O O . ASN A 1 85 ? 9.406 -14.578 0.498 1 93.06 85 ASN A O 1
ATOM 662 N N . THR A 1 86 ? 10.664 -13.078 1.383 1 93.25 86 THR A N 1
ATOM 663 C CA . THR A 1 86 ? 11.812 -13.961 1.557 1 93.25 86 THR A CA 1
ATOM 664 C C . THR A 1 86 ? 11.531 -15 2.635 1 93.25 86 THR A C 1
ATOM 666 O O . THR A 1 86 ? 11.734 -16.203 2.414 1 93.25 86 THR A O 1
ATOM 669 N N . TRP A 1 87 ? 10.906 -14.602 3.74 1 95.38 87 TRP A N 1
ATOM 670 C CA . TRP A 1 87 ? 10.828 -15.492 4.898 1 95.38 87 TRP A CA 1
ATOM 671 C C . TRP A 1 87 ? 9.492 -16.219 4.938 1 95.38 87 TRP A C 1
ATOM 673 O O . TRP A 1 87 ? 9.414 -17.359 5.398 1 95.38 87 TRP A O 1
ATOM 683 N N . TRP A 1 88 ? 8.492 -15.562 4.465 1 94.19 88 TRP A N 1
ATOM 684 C CA . TRP A 1 88 ? 7.164 -16.172 4.555 1 94.19 88 TRP A CA 1
ATOM 685 C C . TRP A 1 88 ? 6.824 -16.922 3.275 1 94.19 88 TRP A C 1
ATOM 687 O O . TRP A 1 88 ? 6.387 -18.078 3.326 1 94.19 88 TRP A O 1
ATOM 697 N N . LEU A 1 89 ? 7.141 -16.375 2.111 1 93.19 89 LEU A N 1
ATOM 698 C CA . LEU A 1 89 ? 6.75 -17 0.849 1 93.19 89 LEU A CA 1
ATOM 699 C C . LEU A 1 89 ? 7.906 -17.781 0.25 1 93.19 89 LEU A C 1
ATOM 701 O O . LEU A 1 89 ? 7.707 -18.594 -0.663 1 93.19 89 LEU A O 1
ATOM 705 N N . GLY A 1 90 ? 9.133 -17.484 0.738 1 92.38 90 GLY A N 1
ATOM 706 C CA . GLY A 1 90 ? 10.297 -18.234 0.275 1 92.38 90 GLY A CA 1
ATOM 707 C C . GLY A 1 90 ? 10.789 -17.781 -1.089 1 92.38 90 GLY A C 1
ATOM 708 O O . GLY A 1 90 ? 11.359 -18.578 -1.841 1 92.38 90 GLY A O 1
ATOM 709 N N . GLU A 1 91 ? 10.43 -16.578 -1.456 1 91.38 91 GLU A N 1
ATOM 710 C CA . GLU A 1 91 ? 10.836 -16 -2.736 1 91.38 91 GLU A CA 1
ATOM 711 C C . GLU A 1 91 ? 11.758 -14.805 -2.535 1 91.38 91 GLU A C 1
ATOM 713 O O . GLU A 1 91 ? 11.32 -13.656 -2.633 1 91.38 91 GLU A O 1
ATOM 718 N N . PRO A 1 92 ? 13.031 -15.055 -2.43 1 88.31 92 PRO A N 1
ATOM 719 C CA . PRO A 1 92 ? 13.953 -13.922 -2.264 1 88.31 92 PRO A CA 1
ATOM 720 C C . PRO A 1 92 ? 14.023 -13.031 -3.502 1 88.31 92 PRO A C 1
ATOM 722 O O . PRO A 1 92 ? 13.836 -13.516 -4.621 1 88.31 92 PRO A O 1
ATOM 725 N N . PRO A 1 93 ? 14.25 -11.758 -3.217 1 83.38 93 PRO A N 1
ATOM 726 C CA . PRO A 1 93 ? 14.281 -10.828 -4.348 1 83.38 93 PRO A CA 1
ATOM 727 C C . PRO A 1 93 ? 15.43 -11.102 -5.312 1 83.38 93 PRO A C 1
ATOM 729 O O . PRO A 1 93 ? 16.516 -11.516 -4.887 1 83.38 93 PRO A O 1
ATOM 732 N N . THR A 1 94 ? 15.172 -10.914 -6.547 1 86.38 94 THR A N 1
ATOM 733 C CA . THR A 1 94 ? 16.203 -11.008 -7.578 1 86.38 94 THR A CA 1
ATOM 734 C C . THR A 1 94 ? 16.953 -9.688 -7.715 1 86.38 94 THR A C 1
ATOM 736 O O . THR A 1 94 ? 16.562 -8.68 -7.129 1 86.38 94 THR A O 1
ATOM 739 N N . TRP A 1 95 ? 18.078 -9.727 -8.398 1 85.25 95 TRP A N 1
ATOM 740 C CA . TRP A 1 95 ? 18.844 -8.508 -8.625 1 85.25 95 TRP A CA 1
ATOM 741 C C . TRP A 1 95 ? 18.016 -7.465 -9.352 1 85.25 95 TRP A C 1
ATOM 743 O O . TRP A 1 95 ? 18.172 -6.262 -9.133 1 85.25 95 TRP A O 1
ATOM 753 N N . ARG A 1 96 ? 17.109 -7.824 -10.117 1 84.81 96 ARG A N 1
ATOM 754 C CA . ARG A 1 96 ? 16.234 -6.91 -10.836 1 84.81 96 ARG A CA 1
ATOM 755 C C . ARG A 1 96 ? 15.25 -6.23 -9.883 1 84.81 96 ARG A C 1
ATOM 757 O O . ARG A 1 96 ? 14.992 -5.031 -10.008 1 84.81 96 ARG A O 1
ATOM 764 N N . THR A 1 97 ? 14.734 -7.086 -9.031 1 81.25 97 THR A N 1
ATOM 765 C CA . THR A 1 97 ? 13.805 -6.539 -8.047 1 81.25 97 THR A CA 1
ATOM 766 C C . THR A 1 97 ? 14.508 -5.543 -7.129 1 81.25 97 THR A C 1
ATOM 768 O O . THR A 1 97 ? 13.953 -4.492 -6.805 1 81.25 97 THR A O 1
ATOM 771 N N . LEU A 1 98 ? 15.688 -5.871 -6.832 1 82.75 98 LEU A N 1
ATOM 772 C CA . LEU A 1 98 ? 16.453 -4.973 -5.973 1 82.75 98 LEU A CA 1
ATOM 773 C C . LEU A 1 98 ? 16.766 -3.664 -6.695 1 82.75 98 LEU A C 1
ATOM 775 O O . LEU A 1 98 ? 16.703 -2.59 -6.09 1 82.75 98 LEU A O 1
ATOM 779 N N . GLY A 1 99 ? 17.109 -3.816 -7.93 1 83.5 99 GLY A N 1
ATOM 780 C CA . GLY A 1 99 ? 17.312 -2.619 -8.727 1 83.5 99 GLY A CA 1
ATOM 781 C C . GLY A 1 99 ? 16.078 -1.76 -8.859 1 83.5 99 GLY A C 1
ATOM 782 O O . GLY A 1 99 ? 16.141 -0.532 -8.766 1 83.5 99 GLY A O 1
ATOM 783 N N . GLY A 1 100 ? 14.938 -2.391 -9.109 1 82 100 GLY A N 1
ATOM 784 C CA . GLY A 1 100 ? 13.672 -1.67 -9.164 1 82 100 GLY A CA 1
ATOM 785 C C . GLY A 1 100 ? 13.328 -0.973 -7.859 1 82 100 GLY A C 1
ATOM 786 O O . GLY A 1 100 ? 12.898 0.183 -7.863 1 82 100 GLY A O 1
ATOM 787 N N . PHE A 1 101 ? 13.633 -1.621 -6.809 1 81.69 101 PHE A N 1
ATOM 788 C CA . PHE A 1 101 ? 13.367 -1.04 -5.496 1 81.69 101 PHE A CA 1
ATOM 789 C C . PHE A 1 101 ? 14.258 0.171 -5.246 1 81.69 101 PHE A C 1
ATOM 791 O O . PHE A 1 101 ? 13.812 1.161 -4.66 1 81.69 101 PHE A O 1
ATOM 798 N N . ALA A 1 102 ? 15.453 0.085 -5.691 1 84.12 102 ALA A N 1
ATOM 799 C CA . ALA A 1 102 ? 16.375 1.215 -5.57 1 84.12 102 ALA A CA 1
ATOM 800 C C . ALA A 1 102 ? 15.852 2.43 -6.332 1 84.12 102 ALA A C 1
ATOM 802 O O . ALA A 1 102 ? 15.969 3.562 -5.859 1 84.12 102 ALA A O 1
ATOM 803 N N . LEU A 1 103 ? 15.289 2.193 -7.438 1 84.62 103 LEU A N 1
ATOM 804 C CA . LEU A 1 103 ? 14.711 3.273 -8.227 1 84.62 103 LEU A CA 1
ATOM 805 C C . LEU A 1 103 ? 13.5 3.873 -7.52 1 84.62 103 LEU A C 1
ATOM 807 O O . LEU A 1 103 ? 13.289 5.086 -7.559 1 84.62 103 LEU A O 1
ATOM 811 N N . ILE A 1 104 ? 12.766 3.008 -6.934 1 78.56 104 ILE A N 1
ATOM 812 C CA . ILE A 1 104 ? 11.594 3.473 -6.207 1 78.56 104 ILE A CA 1
ATOM 813 C C . ILE A 1 104 ? 12.031 4.34 -5.027 1 78.56 104 ILE A C 1
ATOM 815 O O . ILE A 1 104 ? 11.461 5.41 -4.793 1 78.56 104 ILE A O 1
ATOM 819 N N . ILE A 1 105 ? 13.094 3.977 -4.387 1 81.56 105 ILE A N 1
ATOM 820 C CA . ILE A 1 105 ? 13.633 4.754 -3.277 1 81.56 105 ILE A CA 1
ATOM 821 C C . ILE A 1 105 ? 14.172 6.086 -3.797 1 81.56 105 ILE A C 1
ATOM 823 O O . ILE A 1 105 ? 13.992 7.125 -3.158 1 81.56 105 ILE A O 1
ATOM 827 N N . ALA A 1 106 ? 14.781 6.035 -4.898 1 84.94 106 ALA A N 1
ATOM 828 C CA . ALA A 1 106 ? 15.273 7.266 -5.516 1 84.94 106 ALA A CA 1
ATOM 829 C C . ALA A 1 106 ? 14.125 8.211 -5.836 1 84.94 106 ALA A C 1
ATOM 831 O O . ALA A 1 106 ? 14.234 9.43 -5.645 1 84.94 106 ALA A O 1
ATOM 832 N N . GLY A 1 107 ? 13.07 7.672 -6.305 1 82.25 107 GLY A N 1
ATOM 833 C CA . GLY A 1 107 ? 11.883 8.484 -6.547 1 82.25 107 GLY A CA 1
ATOM 834 C C . GLY A 1 107 ? 11.32 9.102 -5.281 1 82.25 107 GLY A C 1
ATOM 835 O O . GLY A 1 107 ? 10.93 10.273 -5.281 1 82.25 107 GLY A O 1
ATOM 836 N N . ALA A 1 108 ? 11.336 8.359 -4.254 1 79.06 108 ALA A N 1
ATOM 837 C CA . ALA A 1 108 ? 10.898 8.875 -2.953 1 79.06 108 ALA A CA 1
ATOM 838 C C . ALA A 1 108 ? 11.773 10.039 -2.504 1 79.06 108 ALA A C 1
ATOM 840 O O . ALA A 1 108 ? 11.266 11.047 -2.014 1 79.06 108 ALA A O 1
ATOM 841 N N . ALA A 1 109 ? 13.094 9.852 -2.67 1 82.06 109 ALA A N 1
ATOM 842 C CA . ALA A 1 109 ? 14.031 10.906 -2.279 1 82.06 109 ALA A CA 1
ATOM 843 C C . ALA A 1 109 ? 13.758 12.188 -3.053 1 82.06 109 ALA A C 1
ATOM 845 O O . ALA A 1 109 ? 13.844 13.289 -2.494 1 82.06 109 ALA A O 1
ATOM 846 N N . LEU A 1 110 ? 13.445 12.039 -4.258 1 82.38 110 LEU A N 1
ATOM 847 C CA . LEU A 1 110 ? 13.133 13.195 -5.086 1 82.38 110 LEU A CA 1
ATOM 848 C C . LEU A 1 110 ? 11.891 13.922 -4.562 1 82.38 110 LEU A C 1
ATOM 850 O O . LEU A 1 110 ? 11.852 15.148 -4.543 1 82.38 110 LEU A O 1
ATOM 854 N N . ILE A 1 111 ? 10.992 13.289 -4.129 1 78.62 111 ILE A N 1
ATOM 855 C CA . ILE A 1 111 ? 9.727 13.844 -3.662 1 78.62 111 ILE A CA 1
ATOM 856 C C . ILE A 1 111 ? 9.945 14.57 -2.336 1 78.62 111 ILE A C 1
ATOM 858 O O . ILE A 1 111 ? 9.336 15.617 -2.088 1 78.62 111 ILE A O 1
ATOM 862 N N . PHE A 1 112 ? 10.891 14.125 -1.529 1 78.62 112 PHE A N 1
ATOM 863 C CA . PHE A 1 112 ? 11.133 14.734 -0.227 1 78.62 112 PHE A CA 1
ATOM 864 C C . PHE A 1 112 ? 12.18 15.844 -0.334 1 78.62 112 PHE A C 1
ATOM 866 O O . PHE A 1 112 ? 12.398 16.594 0.62 1 78.62 112 PHE A O 1
ATOM 873 N N . SER A 1 113 ? 12.906 15.914 -1.374 1 74.69 113 SER A N 1
ATOM 874 C CA . SER A 1 113 ? 13.969 16.891 -1.522 1 74.69 113 SER A CA 1
ATOM 875 C C . SER A 1 113 ? 13.406 18.312 -1.587 1 74.69 113 SER A C 1
ATOM 877 O O . SER A 1 113 ? 14.148 19.297 -1.457 1 74.69 113 SER A O 1
ATOM 879 N N . ASN A 1 114 ? 12.266 18.625 -1.989 1 56.09 114 ASN A N 1
ATOM 880 C CA . ASN A 1 114 ? 11.836 20.016 -2.088 1 56.09 114 ASN A CA 1
ATOM 881 C C . ASN A 1 114 ? 11.734 20.672 -0.713 1 56.09 114 ASN A C 1
ATOM 883 O O . ASN A 1 114 ? 11.344 21.828 -0.603 1 56.09 114 ASN A O 1
ATOM 887 N N . LYS A 1 115 ? 11.703 20.188 0.561 1 50.72 115 LYS A N 1
ATOM 888 C CA . LYS A 1 115 ? 11.539 21.016 1.751 1 50.72 115 LYS A CA 1
ATOM 889 C C . LYS A 1 115 ? 12.555 22.156 1.773 1 50.72 115 LYS A C 1
ATOM 891 O O . LYS A 1 115 ? 12.539 22.984 2.684 1 50.72 115 LYS A O 1
ATOM 896 N N . GLY A 1 116 ? 13.711 22.297 0.922 1 34.88 116 GLY A N 1
ATOM 897 C CA . GLY A 1 116 ? 14.312 23.625 0.979 1 34.88 116 GLY A CA 1
ATOM 898 C C . GLY A 1 116 ? 13.648 24.625 0.047 1 34.88 116 GLY A C 1
ATOM 899 O O . GLY A 1 116 ? 12.977 24.234 -0.91 1 34.88 116 GLY A O 1
ATOM 900 N N . MET B 1 1 ? -15.047 -15.398 -23.062 1 48.09 1 MET B N 1
ATOM 901 C CA . MET B 1 1 ? -13.586 -15.414 -23.062 1 48.09 1 MET B CA 1
ATOM 902 C C . MET B 1 1 ? -13.055 -14.906 -21.719 1 48.09 1 MET B C 1
ATOM 904 O O . MET B 1 1 ? -13.367 -13.789 -21.312 1 48.09 1 MET B O 1
ATOM 908 N N . THR B 1 2 ? -12.633 -15.82 -20.797 1 76.25 2 THR B N 1
ATOM 909 C CA . THR B 1 2 ? -12.211 -15.508 -19.438 1 76.25 2 THR B CA 1
ATOM 910 C C . THR B 1 2 ? -10.977 -14.609 -19.453 1 76.25 2 THR B C 1
ATOM 912 O O . THR B 1 2 ? -10.031 -14.852 -20.219 1 76.25 2 THR B O 1
ATOM 915 N N . LEU B 1 3 ? -11.086 -13.375 -19.172 1 86.62 3 LEU B N 1
ATOM 916 C CA . LEU B 1 3 ? -9.984 -12.422 -19.141 1 86.62 3 LEU B CA 1
ATOM 917 C C . LEU B 1 3 ? -8.727 -13.07 -18.578 1 86.62 3 LEU B C 1
ATOM 919 O O . LEU B 1 3 ? -8.789 -13.891 -17.672 1 86.62 3 LEU B O 1
ATOM 923 N N . PRO B 1 4 ? -7.621 -12.758 -19.375 1 92.75 4 PRO B N 1
ATOM 924 C CA . PRO B 1 4 ? -6.371 -13.289 -18.828 1 92.75 4 PRO B CA 1
ATOM 925 C C . PRO B 1 4 ? -6.148 -12.906 -17.359 1 92.75 4 PRO B C 1
ATOM 927 O O . PRO B 1 4 ? -6.562 -11.82 -16.938 1 92.75 4 PRO B O 1
ATOM 930 N N . ALA B 1 5 ? -5.551 -13.719 -16.625 1 92.75 5 ALA B N 1
ATOM 931 C CA . ALA B 1 5 ? -5.367 -13.57 -15.18 1 92.75 5 ALA B CA 1
ATOM 932 C C . ALA B 1 5 ? -4.707 -12.242 -14.844 1 92.75 5 ALA B C 1
ATOM 934 O O . ALA B 1 5 ? -5.152 -11.531 -13.93 1 92.75 5 ALA B O 1
ATOM 935 N N . PRO B 1 6 ? -3.633 -11.805 -15.602 1 91.75 6 PRO B N 1
ATOM 936 C CA . PRO B 1 6 ? -3 -10.531 -15.25 1 91.75 6 PRO B CA 1
ATOM 937 C C . PRO B 1 6 ? -3.939 -9.336 -15.414 1 91.75 6 PRO B C 1
ATOM 939 O O . PRO B 1 6 ? -3.869 -8.375 -14.641 1 91.75 6 PRO B O 1
ATOM 942 N N . LEU B 1 7 ? -4.762 -9.43 -16.344 1 93.88 7 LEU B N 1
ATOM 943 C CA . LEU B 1 7 ? -5.699 -8.336 -16.562 1 93.88 7 LEU B CA 1
ATOM 944 C C . LEU B 1 7 ? -6.762 -8.297 -15.469 1 93.88 7 LEU B C 1
ATOM 946 O O . LEU B 1 7 ? -7.102 -7.23 -14.961 1 93.88 7 LEU B O 1
ATOM 950 N N . VAL B 1 8 ? -7.289 -9.422 -15.141 1 96.38 8 VAL B N 1
ATOM 951 C CA . VAL B 1 8 ? -8.266 -9.5 -14.07 1 96.38 8 VAL B CA 1
ATOM 952 C C . VAL B 1 8 ? -7.648 -9.008 -12.766 1 96.38 8 VAL B C 1
ATOM 954 O O . VAL B 1 8 ? -8.273 -8.25 -12.016 1 96.38 8 VAL B O 1
ATOM 957 N N . THR B 1 9 ? -6.426 -9.414 -12.508 1 97.31 9 THR B N 1
ATOM 958 C CA . THR B 1 9 ? -5.699 -8.992 -11.312 1 97.31 9 THR B CA 1
ATOM 959 C C . THR B 1 9 ? -5.539 -7.473 -11.289 1 97.31 9 THR B C 1
ATOM 961 O O . THR B 1 9 ? -5.809 -6.828 -10.273 1 97.31 9 THR B O 1
ATOM 964 N N . PHE B 1 10 ? -5.199 -6.953 -12.438 1 96.12 10 PHE B N 1
ATOM 965 C CA . PHE B 1 10 ? -4.996 -5.512 -12.555 1 96.12 10 PHE B CA 1
ATOM 966 C C . PHE B 1 10 ? -6.281 -4.758 -12.242 1 96.12 10 PHE B C 1
ATOM 968 O O . PHE B 1 10 ? -6.27 -3.777 -11.492 1 96.12 10 PHE B O 1
ATOM 975 N N . LEU B 1 11 ? -7.309 -5.211 -12.773 1 97.81 11 LEU B N 1
ATOM 976 C CA . LEU B 1 11 ? -8.594 -4.535 -12.609 1 97.81 11 LEU B CA 1
ATOM 977 C C . LEU B 1 11 ? -9.078 -4.641 -11.164 1 97.81 11 LEU B C 1
ATOM 979 O O . LEU B 1 11 ? -9.547 -3.654 -10.594 1 97.81 11 LEU B O 1
ATOM 983 N N . LEU B 1 12 ? -8.945 -5.812 -10.562 1 98.5 12 LEU B N 1
ATOM 984 C CA . LEU B 1 12 ? -9.367 -6.016 -9.18 1 98.5 12 LEU B CA 1
ATOM 985 C C . LEU B 1 12 ? -8.5 -5.195 -8.227 1 98.5 12 LEU B C 1
ATOM 987 O O . LEU B 1 12 ? -9.016 -4.578 -7.293 1 98.5 12 LEU B O 1
ATOM 991 N N . LEU B 1 13 ? -7.203 -5.148 -8.477 1 98.12 13 LEU B N 1
ATOM 992 C CA . LEU B 1 13 ? -6.305 -4.371 -7.625 1 98.12 13 LEU B CA 1
ATOM 993 C C . LEU B 1 13 ? -6.609 -2.881 -7.734 1 98.12 13 LEU B C 1
ATOM 995 O O . LEU B 1 13 ? -6.52 -2.15 -6.742 1 98.12 13 LEU B O 1
ATOM 999 N N . THR B 1 14 ? -6.965 -2.473 -8.93 1 97.94 14 THR B N 1
ATOM 1000 C CA . THR B 1 14 ? -7.293 -1.064 -9.117 1 97.94 14 THR B CA 1
ATOM 1001 C C . THR B 1 14 ? -8.539 -0.685 -8.32 1 97.94 14 THR B C 1
ATOM 1003 O O . THR B 1 14 ? -8.531 0.298 -7.578 1 97.94 14 THR B O 1
ATOM 1006 N N . ALA B 1 15 ? -9.562 -1.466 -8.508 1 98.5 15 ALA B N 1
ATOM 1007 C CA . ALA B 1 15 ? -10.789 -1.208 -7.758 1 98.5 15 ALA B CA 1
ATOM 1008 C C . ALA B 1 15 ? -10.547 -1.295 -6.254 1 98.5 15 ALA B C 1
ATOM 1010 O O . ALA B 1 15 ? -11.031 -0.458 -5.492 1 98.5 15 ALA B O 1
ATOM 1011 N N . SER B 1 16 ? -9.766 -2.322 -5.801 1 98.75 16 SER B N 1
ATOM 1012 C CA . SER B 1 16 ? -9.414 -2.492 -4.395 1 98.75 16 SER B CA 1
ATOM 1013 C C . SER B 1 16 ? -8.656 -1.282 -3.863 1 98.75 16 SER B C 1
ATOM 1015 O O . SER B 1 16 ? -8.883 -0.845 -2.734 1 98.75 16 SER B O 1
ATOM 1017 N N . ASN B 1 17 ? -7.816 -0.761 -4.688 1 98.5 17 ASN B N 1
ATOM 1018 C CA . ASN B 1 17 ? -6.965 0.349 -4.27 1 98.5 17 ASN B CA 1
ATOM 1019 C C . ASN B 1 17 ? -7.777 1.626 -4.059 1 98.5 17 ASN B C 1
ATOM 1021 O O . ASN B 1 17 ? -7.422 2.459 -3.225 1 98.5 17 ASN B O 1
ATOM 1025 N N . VAL B 1 18 ? -8.82 1.81 -4.812 1 98.31 18 VAL B N 1
ATOM 1026 C CA . VAL B 1 18 ? -9.688 2.961 -4.598 1 98.31 18 VAL B CA 1
ATOM 1027 C C . VAL B 1 18 ? -10.258 2.922 -3.184 1 98.31 18 VAL B C 1
ATOM 1029 O O . VAL B 1 18 ? -10.188 3.912 -2.453 1 98.31 18 VAL B O 1
ATOM 1032 N N . PHE B 1 19 ? -10.75 1.779 -2.754 1 98.56 19 PHE B N 1
ATOM 1033 C CA . PHE B 1 19 ? -11.258 1.615 -1.397 1 98.56 19 PHE B CA 1
ATOM 1034 C C . PHE B 1 19 ? -10.141 1.812 -0.376 1 98.56 19 PHE B C 1
ATOM 1036 O O . PHE B 1 19 ? -10.344 2.459 0.654 1 98.56 19 PHE B O 1
ATOM 1043 N N . MET B 1 20 ? -8.961 1.271 -0.696 1 98.44 20 MET B N 1
ATOM 1044 C CA . MET B 1 20 ? -7.824 1.38 0.21 1 98.44 20 MET B CA 1
ATOM 1045 C C . MET B 1 20 ? -7.441 2.84 0.43 1 98.44 20 MET B C 1
ATOM 1047 O O . MET B 1 20 ? -7.199 3.26 1.563 1 98.44 20 MET B O 1
ATOM 1051 N N . THR B 1 21 ? -7.414 3.557 -0.638 1 98.19 21 THR B N 1
ATOM 1052 C CA . THR B 1 21 ? -6.988 4.949 -0.564 1 98.19 21 THR B CA 1
ATOM 1053 C C . THR B 1 21 ? -7.973 5.773 0.257 1 98.19 21 THR B C 1
ATOM 1055 O O . THR B 1 21 ? -7.566 6.57 1.106 1 98.19 21 THR B O 1
ATOM 1058 N N . PHE B 1 22 ? -9.25 5.531 0.039 1 98.19 22 PHE B N 1
ATOM 1059 C CA . PHE B 1 22 ? -10.242 6.246 0.832 1 98.19 22 PHE B CA 1
ATOM 1060 C C . PHE B 1 22 ? -10.18 5.816 2.293 1 98.19 22 PHE B C 1
ATOM 1062 O O . PHE B 1 22 ? -10.367 6.633 3.195 1 98.19 22 PHE B O 1
ATOM 1069 N N . ALA B 1 23 ? -9.898 4.586 2.488 1 98.19 23 ALA B N 1
ATOM 1070 C CA . ALA B 1 23 ? -9.805 4.098 3.861 1 98.19 23 ALA B CA 1
ATOM 1071 C C . ALA B 1 23 ? -8.586 4.68 4.57 1 98.19 23 ALA B C 1
ATOM 1073 O O . ALA B 1 23 ? -8.648 5.016 5.754 1 98.19 23 ALA B O 1
ATOM 1074 N N . TRP B 1 24 ? -7.48 4.785 3.865 1 98 24 TRP B N 1
ATOM 1075 C CA . TRP B 1 24 ? -6.223 5.234 4.461 1 98 24 TRP B CA 1
ATOM 1076 C C . TRP B 1 24 ? -6.215 6.75 4.629 1 98 24 TRP B C 1
ATOM 1078 O O . TRP B 1 24 ? -5.676 7.266 5.609 1 98 24 TRP B O 1
ATOM 1088 N N . TYR B 1 25 ? -6.855 7.465 3.695 1 97.12 25 TYR B N 1
ATOM 1089 C CA . TYR B 1 25 ? -6.566 8.898 3.643 1 97.12 25 TYR B CA 1
ATOM 1090 C C . TYR B 1 25 ? -7.852 9.711 3.643 1 97.12 25 TYR B C 1
ATOM 1092 O O . TYR B 1 25 ? -7.82 10.93 3.84 1 97.12 25 TYR B O 1
ATOM 1100 N N . GLY B 1 26 ? -8.969 9.109 3.406 1 96.56 26 GLY B N 1
ATOM 1101 C CA . GLY B 1 26 ? -10.219 9.844 3.283 1 96.56 26 GLY B CA 1
ATOM 1102 C C . GLY B 1 26 ? -10.547 10.664 4.516 1 96.56 26 GLY B C 1
ATOM 1103 O O . GLY B 1 26 ? -11.07 11.773 4.406 1 96.56 26 GLY B O 1
ATOM 1104 N N . HIS B 1 27 ? -10.195 10.172 5.656 1 96.12 27 HIS B N 1
ATOM 1105 C CA . HIS B 1 27 ? -10.531 10.805 6.93 1 96.12 27 HIS B CA 1
ATOM 1106 C C . HIS B 1 27 ? -9.68 12.055 7.156 1 96.12 27 HIS B C 1
ATOM 1108 O O . HIS B 1 27 ? -9.977 12.859 8.047 1 96.12 27 HIS B O 1
ATOM 1114 N N . LEU B 1 28 ? -8.672 12.297 6.363 1 95.12 28 LEU B N 1
ATOM 1115 C CA . LEU B 1 28 ? -7.809 13.453 6.539 1 95.12 28 LEU B CA 1
ATOM 1116 C C . LEU B 1 28 ? -8.547 14.742 6.184 1 95.12 28 LEU B C 1
ATOM 1118 O O . LEU B 1 28 ? -8.125 15.836 6.566 1 95.12 28 LEU B O 1
ATOM 1122 N N . ARG B 1 29 ? -9.602 14.531 5.484 1 93.88 29 ARG B N 1
ATOM 1123 C CA . ARG B 1 29 ? -10.438 15.688 5.176 1 93.88 29 ARG B CA 1
ATOM 1124 C C . ARG B 1 29 ? -11.289 16.078 6.375 1 93.88 29 ARG B C 1
ATOM 1126 O O . ARG B 1 29 ? -11.82 17.188 6.434 1 93.88 29 ARG B O 1
ATOM 1133 N N . PHE B 1 30 ? -11.5 15.18 7.305 1 91.94 30 PHE B N 1
ATOM 1134 C CA . PHE B 1 30 ? -12.32 15.391 8.492 1 91.94 30 PHE B CA 1
ATOM 1135 C C . PHE B 1 30 ? -11.484 15.25 9.758 1 91.94 30 PHE B C 1
ATOM 1137 O O . PHE B 1 30 ? -11.773 14.406 10.609 1 91.94 30 PHE B O 1
ATOM 1144 N N . LYS B 1 31 ? -10.617 16.109 9.953 1 85.62 31 LYS B N 1
ATOM 1145 C CA . LYS B 1 31 ? -9.617 16.016 11.016 1 85.62 31 LYS B CA 1
ATOM 1146 C C . LYS B 1 31 ? -10.273 16.141 12.391 1 85.62 31 LYS B C 1
ATOM 1148 O O . LYS B 1 31 ? -9.711 15.68 13.391 1 85.62 31 LYS B O 1
ATOM 1153 N N . SER B 1 32 ? -11.406 16.672 12.391 1 91.5 32 SER B N 1
ATOM 1154 C CA . SER B 1 32 ? -12.07 16.875 13.672 1 91.5 32 SER B CA 1
ATOM 1155 C C . SER B 1 32 ? -12.82 15.625 14.109 1 91.5 32 SER B C 1
ATOM 1157 O O . SER B 1 32 ? -13.219 15.508 15.273 1 91.5 32 SER B O 1
ATOM 1159 N N . ALA B 1 33 ? -13.023 14.711 13.188 1 93.38 33 ALA B N 1
ATOM 1160 C CA . ALA B 1 33 ? -13.703 13.469 13.539 1 93.38 33 ALA B CA 1
ATOM 1161 C C . ALA B 1 33 ? -12.898 12.672 14.562 1 93.38 33 ALA B C 1
ATOM 1163 O O . ALA B 1 33 ? -11.672 12.586 14.469 1 93.38 33 ALA B O 1
ATOM 1164 N N . PRO B 1 34 ? -13.633 12.148 15.5 1 97.25 34 PRO B N 1
ATOM 1165 C CA . PRO B 1 34 ? -12.922 11.352 16.516 1 97.25 34 PRO B CA 1
ATOM 1166 C C . PRO B 1 34 ? -12.109 10.219 15.906 1 97.25 34 PRO B C 1
ATOM 1168 O O . PRO B 1 34 ? -12.547 9.594 14.93 1 97.25 34 PRO B O 1
ATOM 1171 N N . MET B 1 35 ? -10.992 9.961 16.469 1 97.31 35 MET B N 1
ATOM 1172 C CA . MET B 1 35 ? -10.047 8.969 15.969 1 97.31 35 MET B CA 1
ATOM 1173 C C . MET B 1 35 ? -10.703 7.598 15.852 1 97.31 35 MET B C 1
ATOM 1175 O O . MET B 1 35 ? -10.547 6.914 14.836 1 97.31 35 MET B O 1
ATOM 1179 N N . LEU B 1 36 ? -11.523 7.215 16.844 1 97.44 36 LEU B N 1
ATOM 1180 C CA . LEU B 1 36 ? -12.148 5.898 16.859 1 97.44 36 LEU B CA 1
ATOM 1181 C C . LEU B 1 36 ? -13.156 5.758 15.727 1 97.44 36 LEU B C 1
ATOM 1183 O O . LEU B 1 36 ? -13.305 4.676 15.164 1 97.44 36 LEU B O 1
ATOM 1187 N N . VAL B 1 37 ? -13.805 6.848 15.43 1 97.62 37 VAL B N 1
ATOM 1188 C CA . VAL B 1 37 ? -14.766 6.844 14.328 1 97.62 37 VAL B CA 1
ATOM 1189 C C . VAL B 1 37 ? -14.023 6.688 13 1 97.62 37 VAL B C 1
ATOM 1191 O O . VAL B 1 37 ? -14.438 5.914 12.141 1 97.62 37 VAL B O 1
ATOM 1194 N N . ALA B 1 38 ? -12.93 7.395 12.891 1 97.75 38 ALA B N 1
ATOM 1195 C CA . ALA B 1 38 ? -12.125 7.301 11.672 1 97.75 38 ALA B CA 1
ATOM 1196 C C . ALA B 1 38 ? -11.602 5.883 11.477 1 97.75 38 ALA B C 1
ATOM 1198 O O . ALA B 1 38 ? -11.641 5.344 10.367 1 97.75 38 ALA B O 1
ATOM 1199 N N . ILE B 1 39 ? -11.156 5.316 12.539 1 98.38 39 ILE B N 1
ATOM 1200 C CA . ILE B 1 39 ? -10.633 3.957 12.469 1 98.38 39 ILE B CA 1
ATOM 1201 C C . ILE B 1 39 ? -11.75 2.992 12.078 1 98.38 39 ILE B C 1
ATOM 1203 O O . ILE B 1 39 ? -11.57 2.156 11.188 1 98.38 39 ILE B O 1
ATOM 1207 N N . GLY B 1 40 ? -12.906 3.117 12.734 1 98.31 40 GLY B N 1
ATOM 1208 C CA . GLY B 1 40 ? -14.031 2.24 12.438 1 98.31 40 GLY B CA 1
ATOM 1209 C C . GLY B 1 40 ? -14.516 2.35 11.008 1 98.31 40 GLY B C 1
ATOM 1210 O O . GLY B 1 40 ? -14.742 1.336 10.344 1 98.31 40 GLY B O 1
ATOM 1211 N N . ILE B 1 41 ? -14.711 3.555 10.539 1 97.94 41 ILE B N 1
ATOM 1212 C CA . ILE B 1 41 ? -15.172 3.775 9.18 1 97.94 41 ILE B CA 1
ATOM 1213 C C . ILE B 1 41 ? -14.141 3.254 8.188 1 97.94 41 ILE B C 1
ATOM 1215 O O . ILE B 1 41 ? -14.484 2.584 7.211 1 97.94 41 ILE B O 1
ATOM 1219 N N . SER B 1 42 ? -12.859 3.523 8.445 1 98.62 42 SER B N 1
ATOM 1220 C CA . SER B 1 42 ? -11.781 3.066 7.574 1 98.62 42 SER B CA 1
ATOM 1221 C C . SER B 1 42 ? -11.734 1.544 7.5 1 98.62 42 SER B C 1
ATOM 1223 O O . SER B 1 42 ? -11.648 0.971 6.414 1 98.62 42 SER B O 1
ATOM 1225 N N . TRP B 1 43 ? -11.852 0.964 8.633 1 98.44 43 TRP B N 1
ATOM 1226 C CA . TRP B 1 43 ? -11.852 -0.495 8.672 1 98.44 43 TRP B CA 1
ATOM 1227 C C . TRP B 1 43 ? -13.078 -1.061 7.977 1 98.44 43 TRP B C 1
ATOM 1229 O O . TRP B 1 43 ? -13 -2.094 7.309 1 98.44 43 TRP B O 1
ATOM 1239 N N . GLY B 1 44 ? -14.234 -0.371 8.172 1 98.5 44 GLY B N 1
ATOM 1240 C CA . GLY B 1 44 ? -15.422 -0.775 7.445 1 98.5 44 GLY B CA 1
ATOM 1241 C C . GLY B 1 44 ? -15.25 -0.727 5.938 1 98.5 44 GLY B C 1
ATOM 1242 O O . GLY B 1 44 ? -15.625 -1.668 5.234 1 98.5 44 GLY B O 1
ATOM 1243 N N . ILE B 1 45 ? -14.648 0.316 5.441 1 98.5 45 ILE B N 1
ATOM 1244 C CA . ILE B 1 45 ? -14.383 0.479 4.016 1 98.5 45 ILE B CA 1
ATOM 1245 C C . ILE B 1 45 ? -13.406 -0.592 3.545 1 98.5 45 ILE B C 1
ATOM 1247 O O . ILE B 1 45 ? -13.516 -1.102 2.428 1 98.5 45 ILE B O 1
ATOM 1251 N N . ALA B 1 46 ? -12.5 -0.967 4.422 1 98.25 46 ALA B N 1
ATOM 1252 C CA . ALA B 1 46 ? -11.461 -1.941 4.086 1 98.25 46 ALA B CA 1
ATOM 1253 C C . ALA B 1 46 ? -12.07 -3.307 3.785 1 98.25 46 ALA B C 1
ATOM 1255 O O . ALA B 1 46 ? -11.438 -4.145 3.133 1 98.25 46 ALA B O 1
ATOM 1256 N N . PHE B 1 47 ? -13.312 -3.535 4.277 1 98.75 47 PHE B N 1
ATOM 1257 C CA . PHE B 1 47 ? -13.969 -4.797 3.961 1 98.75 47 PHE B CA 1
ATOM 1258 C C . PHE B 1 47 ? -14.109 -4.969 2.453 1 98.75 47 PHE B C 1
ATOM 1260 O O . PHE B 1 47 ? -13.789 -6.027 1.911 1 98.75 47 PHE B O 1
ATOM 1267 N N . PHE B 1 48 ? -14.562 -3.996 1.804 1 98.56 48 PHE B N 1
ATOM 1268 C CA . PHE B 1 48 ? -14.742 -4.043 0.358 1 98.56 48 PHE B CA 1
ATOM 1269 C C . PHE B 1 48 ? -13.398 -4.117 -0.352 1 98.56 48 PHE B C 1
ATOM 1271 O O . PHE B 1 48 ? -13.273 -4.762 -1.396 1 98.56 48 PHE B O 1
ATOM 1278 N N . GLU B 1 49 ? -12.398 -3.42 0.169 1 98.56 49 GLU B N 1
ATOM 1279 C CA . GLU B 1 49 ? -11.039 -3.531 -0.343 1 98.56 49 GLU B CA 1
ATOM 1280 C C . GLU B 1 49 ? -10.57 -4.984 -0.367 1 98.56 49 GLU B C 1
ATOM 1282 O O . GLU B 1 49 ? -10.094 -5.473 -1.394 1 98.56 49 GLU B O 1
ATOM 1287 N N . TYR B 1 50 ? -10.797 -5.652 0.767 1 98.44 50 TYR B N 1
ATOM 1288 C CA . TYR B 1 50 ? -10.234 -6.988 0.919 1 98.44 50 TYR B CA 1
ATOM 1289 C C . TYR B 1 50 ? -11.047 -8.016 0.149 1 98.44 50 TYR B C 1
ATOM 1291 O O . TYR B 1 50 ? -10.523 -9.055 -0.255 1 98.44 50 TYR B O 1
ATOM 1299 N N . CYS B 1 51 ? -12.359 -7.777 -0.1 1 98.69 51 CYS B N 1
ATOM 1300 C CA . CYS B 1 51 ? -13.164 -8.617 -0.976 1 98.69 51 CYS B CA 1
ATOM 1301 C C . CYS B 1 51 ? -12.609 -8.625 -2.393 1 98.69 51 CYS B C 1
ATOM 1303 O O . CYS B 1 51 ? -12.836 -9.57 -3.15 1 98.69 51 CYS B O 1
ATOM 1305 N N . LEU B 1 52 ? -11.82 -7.613 -2.742 1 98.75 52 LEU B N 1
ATOM 1306 C CA . LEU B 1 52 ? -11.258 -7.508 -4.082 1 98.75 52 LEU B CA 1
ATOM 1307 C C . LEU B 1 52 ? -9.766 -7.84 -4.066 1 98.75 52 LEU B C 1
ATOM 1309 O O . LEU B 1 52 ? -9.273 -8.523 -4.961 1 98.75 52 LEU B O 1
ATOM 1313 N N . MET B 1 53 ? -9.07 -7.41 -3.008 1 98.44 53 MET 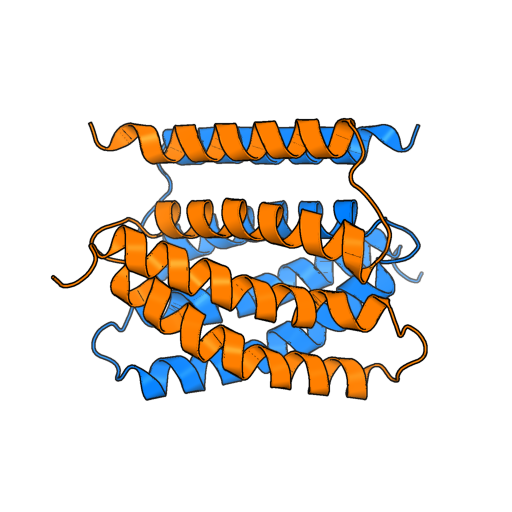B N 1
ATOM 1314 C CA . MET B 1 53 ? -7.621 -7.543 -2.885 1 98.44 53 MET B CA 1
ATOM 1315 C C . MET B 1 53 ? -7.215 -9.008 -2.773 1 98.44 53 MET B C 1
ATOM 1317 O O . MET B 1 53 ? -6.273 -9.445 -3.436 1 98.44 53 MET B O 1
ATOM 1321 N N . VAL B 1 54 ? -7.922 -9.758 -1.984 1 98.19 54 VAL B N 1
ATOM 1322 C CA . VAL B 1 54 ? -7.566 -11.148 -1.718 1 98.19 54 VAL B CA 1
ATOM 1323 C C . VAL B 1 54 ? -7.738 -11.977 -2.986 1 98.19 54 VAL B C 1
ATOM 1325 O O . VAL B 1 54 ? -6.809 -12.664 -3.42 1 98.19 54 VAL B O 1
ATOM 1328 N N . PRO B 1 55 ? -8.922 -11.906 -3.643 1 97.88 55 PRO B N 1
ATOM 1329 C CA . PRO B 1 55 ? -9.031 -12.648 -4.902 1 97.88 55 PRO B CA 1
ATOM 1330 C C . PRO B 1 55 ? -8.031 -12.18 -5.953 1 97.88 55 PRO B C 1
ATOM 1332 O O . PRO B 1 55 ? -7.543 -12.984 -6.746 1 97.88 55 PRO B O 1
ATOM 1335 N N . ALA B 1 56 ? -7.723 -10.906 -6.039 1 97.75 56 ALA B N 1
ATOM 1336 C CA . ALA B 1 56 ? -6.758 -10.383 -7.004 1 97.75 56 ALA B CA 1
ATOM 1337 C C . ALA B 1 56 ? -5.398 -11.055 -6.84 1 97.75 56 ALA B C 1
ATOM 1339 O O . ALA B 1 56 ? -4.812 -11.531 -7.812 1 97.75 56 ALA B O 1
ATOM 1340 N N . ASN B 1 57 ? -4.965 -11.172 -5.629 1 97.69 57 ASN B N 1
ATOM 1341 C CA . ASN B 1 57 ? -3.65 -11.742 -5.355 1 97.69 57 ASN B CA 1
ATOM 1342 C C . ASN B 1 57 ? -3.637 -13.25 -5.586 1 97.69 57 ASN B C 1
ATOM 1344 O O . ASN B 1 57 ? -2.637 -13.805 -6.051 1 97.69 57 ASN B O 1
ATOM 1348 N N . ARG B 1 58 ? -4.707 -13.859 -5.297 1 96.94 58 ARG B N 1
ATOM 1349 C CA . ARG B 1 58 ? -4.758 -15.305 -5.508 1 96.94 58 ARG B CA 1
ATOM 1350 C C . ARG B 1 58 ? -4.824 -15.633 -6.992 1 96.94 58 ARG B C 1
ATOM 1352 O O . ARG B 1 58 ? -4.215 -16.609 -7.441 1 96.94 58 ARG B O 1
ATOM 1359 N N . ILE B 1 59 ? -5.582 -14.875 -7.703 1 95.94 59 ILE B N 1
ATOM 1360 C CA . ILE B 1 59 ? -5.691 -15.094 -9.141 1 95.94 59 ILE B CA 1
ATOM 1361 C C . ILE B 1 59 ? -4.355 -14.789 -9.812 1 95.94 59 ILE B C 1
ATOM 1363 O O . ILE B 1 59 ? -3.926 -15.516 -10.711 1 95.94 59 ILE B O 1
ATOM 1367 N N . GLY B 1 60 ? -3.711 -13.805 -9.414 1 95.19 60 GLY B N 1
ATOM 1368 C CA . GLY B 1 60 ? -2.473 -13.367 -10.039 1 95.19 60 GLY B CA 1
ATOM 1369 C C . GLY B 1 60 ? -1.276 -14.219 -9.656 1 95.19 60 GLY B C 1
ATOM 1370 O O . GLY B 1 60 ? -0.334 -14.359 -10.438 1 95.19 60 GLY B O 1
ATOM 1371 N N . TYR B 1 61 ? -1.379 -14.648 -8.422 1 94.69 61 TYR B N 1
ATOM 1372 C CA . TYR B 1 61 ? -0.239 -15.406 -7.922 1 94.69 61 TYR B CA 1
ATOM 1373 C C . TYR B 1 61 ? -0.13 -16.75 -8.617 1 94.69 61 TYR B C 1
ATOM 1375 O O . TYR B 1 61 ? -1.104 -17.516 -8.68 1 94.69 61 TYR B O 1
ATOM 1383 N N . GLY B 1 62 ? 0.978 -17.156 -9.211 1 88.81 62 GLY B N 1
ATOM 1384 C CA . GLY B 1 62 ? 1.183 -18.328 -10.055 1 88.81 62 GLY B CA 1
ATOM 1385 C C . GLY B 1 62 ? 1.563 -17.969 -11.477 1 88.81 62 GLY B C 1
ATOM 1386 O O . GLY B 1 62 ? 2.486 -18.562 -12.047 1 88.81 62 GLY B O 1
ATOM 1387 N N . THR B 1 63 ? 0.728 -17 -11.961 1 91.12 63 THR B N 1
ATOM 1388 C CA . THR B 1 63 ? 1.1 -16.484 -13.273 1 91.12 63 THR B CA 1
ATOM 1389 C C . THR B 1 63 ? 2.174 -15.406 -13.148 1 91.12 63 THR B C 1
ATOM 1391 O O . THR B 1 63 ? 2.979 -15.211 -14.055 1 91.12 63 THR B O 1
ATOM 1394 N N . MET B 1 64 ? 2.08 -14.75 -12.008 1 90.12 64 MET B N 1
ATOM 1395 C CA . MET B 1 64 ? 3.08 -13.758 -11.625 1 90.12 64 MET B CA 1
ATOM 1396 C C . MET B 1 64 ? 3.715 -14.117 -10.281 1 90.12 64 MET B C 1
ATOM 1398 O O . MET B 1 64 ? 3.109 -14.82 -9.477 1 90.12 64 MET B O 1
ATOM 1402 N N . SER B 1 65 ? 4.867 -13.602 -10.164 1 89.75 65 SER B N 1
ATOM 1403 C CA . SER B 1 65 ? 5.488 -13.742 -8.852 1 89.75 65 SER B CA 1
ATOM 1404 C C . SER B 1 65 ? 4.879 -12.773 -7.844 1 89.75 65 SER B C 1
ATOM 1406 O O . SER B 1 65 ? 4.191 -11.82 -8.227 1 89.75 65 SER B O 1
ATOM 1408 N N . ALA B 1 66 ? 5.133 -13 -6.566 1 90.69 66 ALA B N 1
ATOM 1409 C CA . ALA B 1 66 ? 4.668 -12.086 -5.527 1 90.69 66 ALA B CA 1
ATOM 1410 C C . ALA B 1 66 ? 5.266 -10.695 -5.711 1 90.69 66 ALA B C 1
ATOM 1412 O O . ALA B 1 66 ? 4.594 -9.688 -5.48 1 90.69 66 ALA B O 1
ATOM 1413 N N . ALA B 1 67 ? 6.473 -10.664 -6.082 1 86.94 67 ALA B N 1
ATOM 1414 C CA . ALA B 1 67 ? 7.152 -9.391 -6.305 1 86.94 67 ALA B CA 1
ATOM 1415 C C . ALA B 1 67 ? 6.488 -8.602 -7.43 1 86.94 67 ALA B C 1
ATOM 1417 O O . ALA B 1 67 ? 6.309 -7.391 -7.32 1 86.94 67 ALA B O 1
ATOM 1418 N N . GLN B 1 68 ? 6.145 -9.266 -8.453 1 87 68 GLN B N 1
ATOM 1419 C CA . GLN B 1 68 ? 5.465 -8.617 -9.57 1 87 68 GLN B CA 1
ATOM 1420 C C . GLN B 1 68 ? 4.102 -8.078 -9.148 1 87 68 GLN B C 1
ATOM 1422 O O . GLN B 1 68 ? 3.707 -6.984 -9.555 1 87 68 GLN B O 1
ATOM 1427 N N . LEU B 1 69 ? 3.414 -8.875 -8.367 1 91.44 69 LEU B N 1
ATOM 1428 C CA . LEU B 1 69 ? 2.129 -8.438 -7.84 1 91.44 69 LEU B CA 1
ATOM 1429 C C . LEU B 1 69 ? 2.291 -7.18 -6.992 1 91.44 69 LEU B C 1
ATOM 1431 O O . LEU B 1 69 ? 1.513 -6.23 -7.121 1 91.44 69 LEU B O 1
ATOM 1435 N N . LYS B 1 70 ? 3.289 -7.184 -6.156 1 90.44 70 LYS B N 1
ATOM 1436 C CA . LYS B 1 70 ? 3.547 -6.055 -5.266 1 90.44 70 LYS B CA 1
ATOM 1437 C C . LYS B 1 70 ? 3.873 -4.793 -6.062 1 90.44 70 LYS B C 1
ATOM 1439 O O . LYS B 1 70 ? 3.393 -3.705 -5.734 1 90.44 70 LYS B O 1
ATOM 1444 N N . VAL B 1 71 ? 4.637 -4.941 -7.039 1 86.69 71 VAL B N 1
ATOM 1445 C CA . VAL B 1 71 ? 5.035 -3.795 -7.848 1 86.69 71 VAL B CA 1
ATOM 1446 C C . VAL B 1 71 ? 3.826 -3.256 -8.609 1 86.69 71 VAL B C 1
ATOM 1448 O O . VAL B 1 71 ? 3.637 -2.041 -8.711 1 86.69 71 VAL B O 1
ATOM 1451 N N . MET B 1 72 ? 3.057 -4.172 -9.141 1 88.88 72 MET B N 1
ATOM 1452 C CA . MET B 1 72 ? 1.819 -3.752 -9.789 1 88.88 72 MET B CA 1
ATOM 1453 C C . MET B 1 72 ? 0.942 -2.959 -8.828 1 88.88 72 MET B C 1
ATOM 1455 O O . MET B 1 72 ? 0.425 -1.897 -9.18 1 88.88 72 MET B O 1
ATOM 1459 N N . GLN B 1 73 ? 0.819 -3.482 -7.66 1 92.19 73 GLN B N 1
ATOM 1460 C CA . GLN B 1 73 ? 0.045 -2.818 -6.617 1 92.19 73 GLN B CA 1
ATOM 1461 C C . GLN B 1 73 ? 0.594 -1.424 -6.328 1 92.19 73 GLN B C 1
ATOM 1463 O O . GLN B 1 73 ? -0.171 -0.476 -6.141 1 92.19 73 GLN B O 1
ATOM 1468 N N . GLU B 1 74 ? 1.886 -1.229 -6.305 1 87.69 74 GLU B N 1
ATOM 1469 C CA . GLU B 1 74 ? 2.516 0.056 -6.016 1 87.69 74 GLU B CA 1
ATOM 1470 C C . GLU B 1 74 ? 2.219 1.076 -7.109 1 87.69 74 GLU B C 1
ATOM 1472 O O . GLU B 1 74 ? 1.93 2.238 -6.82 1 87.69 74 GLU B O 1
ATOM 1477 N N . VAL B 1 75 ? 2.326 0.639 -8.297 1 87.06 75 VAL B N 1
ATOM 1478 C CA . VAL B 1 75 ? 2.059 1.523 -9.422 1 87.06 75 VAL B CA 1
ATOM 1479 C C . VAL B 1 75 ? 0.598 1.968 -9.398 1 87.06 75 VAL B C 1
ATOM 1481 O O . VAL B 1 75 ? 0.3 3.154 -9.562 1 87.06 75 VAL B O 1
ATOM 1484 N N . ILE B 1 76 ? -0.234 1.059 -9.188 1 92.31 76 ILE B N 1
ATOM 1485 C CA . ILE B 1 76 ? -1.661 1.354 -9.109 1 92.31 76 ILE B CA 1
ATOM 1486 C C . ILE B 1 76 ? -1.932 2.301 -7.945 1 92.31 76 ILE B C 1
ATOM 1488 O O . ILE B 1 76 ? -2.641 3.297 -8.102 1 92.31 76 ILE B O 1
ATOM 1492 N N . SER B 1 77 ? -1.334 1.923 -6.836 1 94.44 77 SER B N 1
ATOM 1493 C CA . SER B 1 77 ? -1.562 2.705 -5.625 1 94.44 77 SER B CA 1
ATOM 1494 C C . SER B 1 77 ? -1.131 4.156 -5.812 1 94.44 77 SER B C 1
ATOM 1496 O O . SER B 1 77 ? -1.824 5.078 -5.379 1 94.44 77 SER B O 1
ATOM 1498 N N . LEU B 1 78 ? -0.056 4.387 -6.473 1 88.88 78 LEU B N 1
ATOM 1499 C CA . LEU B 1 78 ? 0.424 5.742 -6.711 1 88.88 78 LEU B CA 1
ATOM 1500 C C . LEU B 1 78 ? -0.494 6.48 -7.68 1 88.88 78 LEU B C 1
ATOM 1502 O O . LEU B 1 78 ? -0.807 7.656 -7.473 1 88.88 78 LEU B O 1
ATOM 1506 N N . THR B 1 79 ? -0.911 5.824 -8.68 1 90 79 THR B N 1
ATOM 1507 C CA . THR B 1 79 ? -1.778 6.434 -9.688 1 90 79 THR B CA 1
ATOM 1508 C C . THR B 1 79 ? -3.121 6.824 -9.078 1 90 79 THR B C 1
ATOM 1510 O O . THR B 1 79 ? -3.584 7.953 -9.25 1 90 79 THR B O 1
ATOM 1513 N N . VAL B 1 80 ? -3.682 5.902 -8.383 1 94.69 80 VAL B N 1
ATOM 1514 C CA . VAL B 1 80 ? -4.965 6.16 -7.73 1 94.69 80 VAL B CA 1
ATOM 1515 C C . VAL B 1 80 ? -4.809 7.277 -6.707 1 94.69 80 VAL B C 1
ATOM 1517 O O . VAL B 1 80 ? -5.68 8.148 -6.59 1 94.69 80 VAL B O 1
ATOM 1520 N N . PHE B 1 81 ? -3.699 7.309 -6.066 1 94.31 81 PHE B N 1
ATOM 1521 C CA . PHE B 1 81 ? -3.447 8.32 -5.047 1 94.31 81 PHE B CA 1
ATOM 1522 C C . PHE B 1 81 ? -3.375 9.711 -5.668 1 94.31 81 PHE B C 1
ATOM 1524 O O . PHE B 1 81 ? -3.863 10.68 -5.086 1 94.31 81 PHE B O 1
ATOM 1531 N N . VAL B 1 82 ? -2.732 9.859 -6.746 1 90.94 82 VAL B N 1
ATOM 1532 C CA . VAL B 1 82 ? -2.607 11.156 -7.402 1 90.94 82 VAL B CA 1
ATOM 1533 C C . VAL B 1 82 ? -3.994 11.719 -7.695 1 90.94 82 VAL B C 1
ATOM 1535 O O . VAL B 1 82 ? -4.262 12.898 -7.43 1 90.94 82 VAL B O 1
ATOM 1538 N N . GLY B 1 83 ? -4.883 10.961 -8.289 1 93.44 83 GLY B N 1
ATOM 1539 C CA . GLY B 1 83 ? -6.25 11.398 -8.523 1 93.44 83 GLY B CA 1
ATOM 1540 C C . GLY B 1 83 ? -6.988 11.758 -7.25 1 93.44 83 GLY B C 1
ATOM 1541 O O . GLY B 1 83 ? -7.609 12.82 -7.164 1 93.44 83 GLY B O 1
ATOM 1542 N N . PHE B 1 84 ? -6.887 10.859 -6.289 1 95.94 84 PHE B N 1
ATOM 1543 C CA . PHE B 1 84 ? -7.527 11.07 -4.996 1 95.94 84 PHE B CA 1
ATOM 1544 C C . PHE B 1 84 ? -7.02 12.352 -4.34 1 95.94 84 PHE B C 1
ATOM 1546 O O . PHE B 1 84 ? -7.812 13.164 -3.861 1 95.94 84 PHE B O 1
ATOM 1553 N N . ASN B 1 85 ? -5.684 12.406 -4.336 1 93.12 85 ASN B N 1
ATOM 1554 C CA . ASN B 1 85 ? -5.051 13.555 -3.688 1 93.12 85 ASN B CA 1
ATOM 1555 C C . ASN B 1 85 ? -5.469 14.867 -4.34 1 93.12 85 ASN B C 1
ATOM 1557 O O . ASN B 1 85 ? -5.727 15.852 -3.648 1 93.12 85 ASN B O 1
ATOM 1561 N N . THR B 1 86 ? -5.566 14.914 -5.566 1 93.25 86 THR B N 1
ATOM 1562 C CA . THR B 1 86 ? -5.922 16.109 -6.32 1 93.25 86 THR B CA 1
ATOM 1563 C C . THR B 1 86 ? -7.395 16.453 -6.117 1 93.25 86 THR B C 1
ATOM 1565 O O . THR B 1 86 ? -7.727 17.609 -5.805 1 93.25 86 THR B O 1
ATOM 1568 N N . TRP B 1 87 ? -8.273 15.469 -6.113 1 95.44 87 TRP B N 1
ATOM 1569 C CA . TRP B 1 87 ? -9.703 15.766 -6.164 1 95.44 87 TRP B CA 1
ATOM 1570 C C . TRP B 1 87 ? -10.312 15.719 -4.77 1 95.44 87 TRP B C 1
ATOM 1572 O O . TRP B 1 87 ? -11.258 16.453 -4.477 1 95.44 87 TRP B O 1
ATOM 1582 N N . TRP B 1 88 ? -9.781 14.875 -3.953 1 94.19 88 TRP B N 1
ATOM 1583 C CA . TRP B 1 88 ? -10.375 14.719 -2.631 1 94.19 88 TRP B CA 1
ATOM 1584 C C . TRP B 1 88 ? -9.688 15.617 -1.611 1 94.19 88 TRP B C 1
ATOM 1586 O O . TRP B 1 88 ? -10.344 16.344 -0.859 1 94.19 88 TRP B O 1
ATOM 1596 N N . LEU B 1 89 ? -8.359 15.719 -1.65 1 93.19 89 LEU B N 1
ATOM 1597 C CA . LEU B 1 89 ? -7.625 16.469 -0.64 1 93.19 89 LEU B CA 1
ATOM 1598 C C . LEU B 1 89 ? -7.27 17.859 -1.154 1 93.19 89 LEU B C 1
ATOM 1600 O O . LEU B 1 89 ? -6.887 18.734 -0.375 1 93.19 89 LEU B O 1
ATOM 1604 N N . GLY B 1 90 ? -7.34 18.031 -2.5 1 92.31 90 GLY B N 1
ATOM 1605 C CA . GLY B 1 90 ? -7.074 19.328 -3.082 1 92.31 90 GLY B CA 1
ATOM 1606 C C . GLY B 1 90 ? -5.598 19.672 -3.162 1 92.31 90 GLY B C 1
ATOM 1607 O O . GLY B 1 90 ? -5.215 20.828 -3.104 1 92.31 90 GLY B O 1
ATOM 1608 N N . GLU B 1 91 ? -4.766 18.641 -3.146 1 91.25 91 GLU B N 1
ATOM 1609 C CA . GLU B 1 91 ? -3.318 18.797 -3.23 1 91.25 91 GLU B CA 1
ATOM 1610 C C . GLU B 1 91 ? -2.766 18.188 -4.512 1 91.25 91 GLU B C 1
ATOM 1612 O O . GLU B 1 91 ? -2.217 17.078 -4.492 1 91.25 91 GLU B O 1
ATOM 1617 N N . PRO B 1 92 ? -2.764 18.938 -5.562 1 88.25 92 PRO B N 1
ATOM 1618 C CA . PRO B 1 92 ? -2.221 18.391 -6.809 1 88.25 92 PRO B CA 1
ATOM 1619 C C . PRO B 1 92 ? -0.719 18.125 -6.73 1 88.25 92 PRO B C 1
ATOM 1621 O O . PRO B 1 92 ? -0.005 18.812 -5.988 1 88.25 92 PRO B O 1
ATOM 1624 N N . PRO B 1 93 ? -0.328 17.094 -7.488 1 83.25 93 PRO B N 1
ATOM 1625 C CA . PRO B 1 93 ? 1.091 16.75 -7.426 1 83.25 93 PRO B CA 1
ATOM 1626 C C . PRO B 1 93 ? 2.002 17.844 -7.965 1 83.25 93 PRO B C 1
ATOM 1628 O O . PRO B 1 93 ? 1.635 18.547 -8.914 1 83.25 93 PRO B O 1
ATOM 1631 N N . THR B 1 94 ? 3.119 17.984 -7.344 1 86.25 94 THR B N 1
ATOM 1632 C CA . THR B 1 94 ? 4.152 18.891 -7.816 1 86.25 94 THR B CA 1
ATOM 1633 C C . THR B 1 94 ? 5.027 18.219 -8.867 1 86.25 94 THR B C 1
ATOM 1635 O O . THR B 1 94 ? 4.922 17.016 -9.094 1 86.25 94 THR B O 1
ATOM 1638 N N . TRP B 1 95 ? 5.805 19.016 -9.578 1 85.38 95 TRP B N 1
ATOM 1639 C CA . TRP B 1 95 ? 6.711 18.469 -10.578 1 85.38 95 TRP B CA 1
ATOM 1640 C C . TRP B 1 95 ? 7.676 17.469 -9.945 1 85.38 95 TRP B C 1
ATOM 1642 O O . TRP B 1 95 ? 8.078 16.5 -10.578 1 85.38 95 TRP B O 1
ATOM 1652 N N . ARG B 1 96 ? 8 17.594 -8.758 1 84.88 96 ARG B N 1
ATOM 1653 C CA . ARG B 1 96 ? 8.891 16.688 -8.047 1 84.88 96 ARG B CA 1
ATOM 1654 C C . ARG B 1 96 ? 8.211 15.344 -7.785 1 84.88 96 ARG 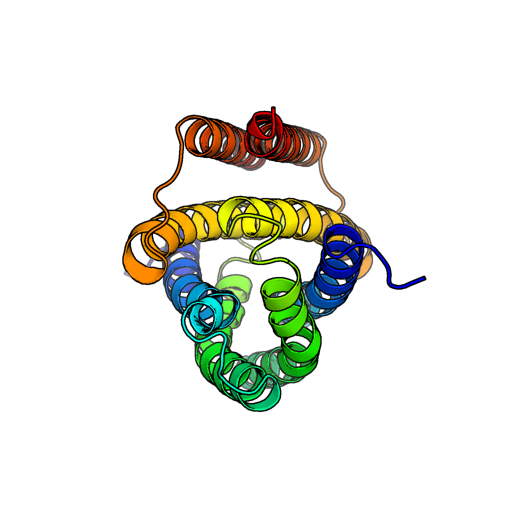B C 1
ATOM 1656 O O . ARG B 1 96 ? 8.828 14.289 -7.922 1 84.88 96 ARG B O 1
ATOM 1663 N N . THR B 1 97 ? 6.961 15.516 -7.371 1 81.25 97 THR B N 1
ATOM 1664 C CA . THR B 1 97 ? 6.199 14.297 -7.113 1 81.25 97 THR B CA 1
ATOM 1665 C C . THR B 1 97 ? 5.996 13.508 -8.398 1 81.25 97 THR B C 1
ATOM 1667 O O . THR B 1 97 ? 6.113 12.281 -8.406 1 81.25 97 THR B O 1
ATOM 1670 N N . LEU B 1 98 ? 5.797 14.227 -9.422 1 82.62 98 LEU B N 1
ATOM 1671 C CA . LEU B 1 98 ? 5.617 13.555 -10.703 1 82.62 98 LEU B CA 1
ATOM 1672 C C . LEU B 1 98 ? 6.91 12.883 -11.148 1 82.62 98 LEU B C 1
ATOM 1674 O O . LEU B 1 98 ? 6.879 11.766 -11.688 1 82.62 98 LEU B O 1
ATOM 1678 N N . GLY B 1 99 ? 7.969 13.594 -10.953 1 83.62 99 GLY B N 1
ATOM 1679 C CA . GLY B 1 99 ? 9.258 12.992 -11.258 1 83.62 99 GLY B CA 1
ATOM 1680 C C . GLY B 1 99 ? 9.547 11.75 -10.43 1 83.62 99 GLY B C 1
ATOM 1681 O O . GLY B 1 99 ? 10.062 10.758 -10.945 1 83.62 99 GLY B O 1
ATOM 1682 N N . GLY B 1 100 ? 9.281 11.828 -9.125 1 82 100 GLY B N 1
ATOM 1683 C CA . GLY B 1 100 ? 9.438 10.672 -8.266 1 82 100 GLY B CA 1
ATOM 1684 C C . GLY B 1 100 ? 8.578 9.492 -8.68 1 82 100 GLY B C 1
ATOM 1685 O O . GLY B 1 100 ? 9.039 8.352 -8.703 1 82 100 GLY B O 1
ATOM 1686 N N . PHE B 1 101 ? 7.406 9.789 -9.102 1 81.56 101 PHE B N 1
ATOM 1687 C CA . PHE B 1 101 ? 6.496 8.734 -9.539 1 81.56 101 PHE B CA 1
ATOM 1688 C C . PHE B 1 101 ? 7.008 8.078 -10.82 1 81.56 101 PHE B C 1
ATOM 1690 O O . PHE B 1 101 ? 6.883 6.863 -10.992 1 81.56 101 PHE B O 1
ATOM 1697 N N . ALA B 1 102 ? 7.562 8.883 -11.664 1 84 102 ALA B N 1
ATOM 1698 C CA . ALA B 1 102 ? 8.141 8.344 -12.891 1 84 102 ALA B CA 1
ATOM 1699 C C . ALA B 1 102 ? 9.281 7.375 -12.586 1 84 102 ALA B C 1
ATOM 1701 O O . ALA B 1 102 ? 9.414 6.344 -13.242 1 84 102 ALA B O 1
ATOM 1702 N N . LEU B 1 103 ? 10.023 7.688 -11.617 1 84.69 103 LEU B N 1
ATOM 1703 C CA . LEU B 1 103 ? 11.109 6.809 -11.203 1 84.69 103 LEU B CA 1
ATOM 1704 C C . LEU B 1 103 ? 10.562 5.512 -10.617 1 84.69 103 LEU B C 1
ATOM 1706 O O . LEU B 1 103 ? 11.125 4.438 -10.836 1 84.69 103 LEU B O 1
ATOM 1710 N N . ILE B 1 104 ? 9.523 5.668 -9.898 1 78.44 104 ILE B N 1
ATOM 1711 C CA . ILE B 1 104 ? 8.906 4.488 -9.305 1 78.44 104 ILE B CA 1
ATOM 1712 C C . ILE B 1 104 ? 8.367 3.58 -10.414 1 78.44 104 ILE B C 1
ATOM 1714 O O . ILE B 1 104 ? 8.562 2.363 -10.375 1 78.44 104 ILE B O 1
ATOM 1718 N N . 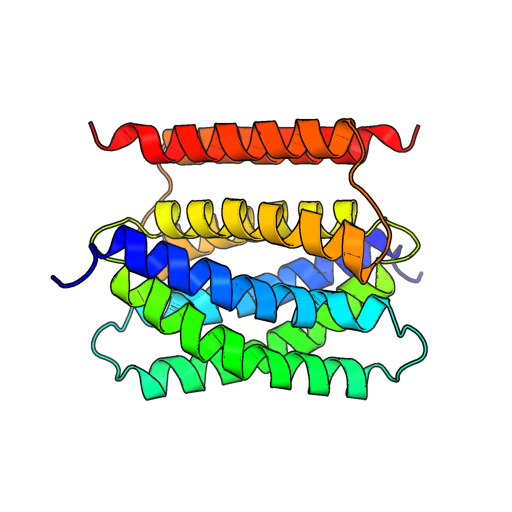ILE B 1 105 ? 7.824 4.148 -11.43 1 81.31 105 ILE B N 1
ATOM 1719 C CA . ILE B 1 105 ? 7.32 3.385 -12.57 1 81.31 105 ILE B CA 1
ATOM 1720 C C . ILE B 1 105 ? 8.484 2.73 -13.305 1 81.31 105 ILE B C 1
ATOM 1722 O O . ILE B 1 105 ? 8.383 1.58 -13.742 1 81.31 105 ILE B O 1
ATOM 1726 N N . ALA B 1 106 ? 9.523 3.439 -13.422 1 84.75 106 ALA B N 1
ATOM 1727 C CA . ALA B 1 106 ? 10.719 2.881 -14.047 1 84.75 106 ALA B CA 1
ATOM 1728 C C . ALA B 1 106 ? 11.242 1.681 -13.258 1 84.75 106 ALA B C 1
ATOM 1730 O O . ALA B 1 106 ? 11.664 0.682 -13.852 1 84.75 106 ALA B O 1
ATOM 1731 N N . GLY B 1 107 ? 11.219 1.796 -11.992 1 82.25 107 GLY B N 1
ATOM 1732 C CA . GLY B 1 107 ? 11.602 0.667 -11.156 1 82.25 107 GLY B CA 1
ATOM 1733 C C . GLY B 1 107 ? 10.695 -0.54 -11.344 1 82.25 107 GLY B C 1
ATOM 1734 O O . GLY B 1 107 ? 11.172 -1.674 -11.406 1 82.25 107 GLY B O 1
ATOM 1735 N N . ALA B 1 108 ? 9.453 -0.29 -11.469 1 78.88 108 ALA B N 1
ATOM 1736 C CA . ALA B 1 108 ? 8.492 -1.354 -11.734 1 78.88 108 ALA B CA 1
ATOM 1737 C C . ALA B 1 108 ? 8.805 -2.051 -13.062 1 78.88 108 ALA B C 1
ATOM 1739 O O . ALA B 1 108 ? 8.766 -3.281 -13.141 1 78.88 108 ALA B O 1
ATOM 1740 N N . ALA B 1 109 ? 9.086 -1.221 -14.078 1 81.75 109 ALA B N 1
ATOM 1741 C CA . ALA B 1 109 ? 9.406 -1.776 -15.391 1 81.75 109 ALA B CA 1
ATOM 1742 C C . ALA B 1 109 ? 10.633 -2.686 -15.32 1 81.75 109 ALA B C 1
ATOM 1744 O O . ALA B 1 109 ? 10.672 -3.73 -15.977 1 81.75 109 ALA B O 1
ATOM 1745 N N . LEU B 1 110 ? 11.555 -2.285 -14.578 1 82.12 110 LEU B N 1
ATOM 1746 C CA . LEU B 1 110 ? 12.758 -3.09 -14.406 1 82.12 110 LEU B CA 1
ATOM 1747 C C . LEU B 1 110 ? 12.43 -4.438 -13.773 1 82.12 110 LEU B C 1
ATOM 1749 O O . LEU B 1 110 ? 12.984 -5.465 -14.172 1 82.12 110 LEU B O 1
ATOM 1753 N N . ILE B 1 111 ? 11.602 -4.504 -12.938 1 78.38 111 ILE B N 1
ATOM 1754 C CA . ILE B 1 111 ? 11.234 -5.715 -12.203 1 78.38 111 ILE B CA 1
ATOM 1755 C C . ILE B 1 111 ? 10.461 -6.656 -13.125 1 78.38 111 ILE B C 1
ATOM 1757 O O . ILE B 1 111 ? 10.625 -7.879 -13.047 1 78.38 111 ILE B O 1
ATOM 1761 N N . PHE B 1 112 ? 9.711 -6.145 -14.086 1 78.75 112 PHE B N 1
ATOM 1762 C CA . PHE B 1 112 ? 8.906 -6.973 -14.977 1 78.75 112 PHE B CA 1
ATOM 1763 C C . PHE B 1 112 ? 9.703 -7.352 -16.219 1 78.75 112 PHE B C 1
ATOM 1765 O O . PHE B 1 112 ? 9.266 -8.188 -17.016 1 78.75 112 PHE B O 1
ATOM 1772 N N . SER B 1 113 ? 10.766 -6.711 -16.516 1 74.62 113 SER B N 1
ATOM 1773 C CA . SER B 1 113 ? 11.539 -6.969 -17.719 1 74.62 113 SER B CA 1
ATOM 1774 C C . SER B 1 113 ? 12.156 -8.359 -17.688 1 74.62 113 SER B C 1
ATOM 1776 O O . SER B 1 113 ? 12.625 -8.859 -18.719 1 74.62 113 SER B O 1
ATOM 1778 N N . ASN B 1 114 ? 12.438 -9 -16.672 1 56.09 114 ASN B N 1
ATOM 1779 C CA . ASN B 1 114 ? 13.094 -10.305 -16.734 1 56.09 114 ASN B CA 1
ATOM 1780 C C . ASN B 1 114 ? 12.195 -11.359 -17.375 1 56.09 114 ASN B C 1
ATOM 1782 O O . ASN B 1 114 ? 12.578 -12.523 -17.484 1 56.09 114 ASN B O 1
ATOM 1786 N N . LYS B 1 115 ? 10.844 -11.445 -17.656 1 50.84 115 LYS B N 1
ATOM 1787 C CA . LYS B 1 115 ? 10.156 -12.594 -18.234 1 50.84 115 LYS B CA 1
ATOM 1788 C C . LYS B 1 115 ? 10.836 -13.039 -19.531 1 50.84 115 LYS B C 1
ATOM 1790 O O . LYS B 1 115 ? 10.422 -14.031 -20.141 1 50.84 115 LYS B O 1
ATOM 1795 N N . GLY B 1 116 ? 11.836 -12.344 -20.203 1 34.78 116 GLY B N 1
ATOM 1796 C CA . GLY B 1 116 ? 12.508 -13.148 -21.203 1 34.78 116 GLY B CA 1
ATOM 1797 C C . GLY B 1 116 ? 13.648 -13.977 -20.641 1 34.78 116 GLY B C 1
ATOM 1798 O O . GLY B 1 116 ? 14.148 -13.695 -19.547 1 34.78 116 GLY B O 1
#

pLDDT: mean 90.66, std 10.37, range [34.78, 98.75]